Protein AF-0000000085039354 (afdb_homodimer)

pLDDT: mean 96.97, std 3.88, range [62.66, 98.94]

Secondary structure (DSSP, 8-state):
-EEEEEPHHHHHHHHTT-HHHHHHHHHHHHHHHTTSEEEEEEHHHHHHHHHHHHHHS-HHHHHHHHHHHHTT-EEEPB-HHHHHHHHTSS-SSHHHHHHHHHHHTTT--EEE-S-GGGGTT-SS-EE-HHHHHHHH-/-EEEEEPHHHHHHHHTT-HHHHHHHHHHHHHHHTTSEEEEEEHHHHHHHHHHHHHHS-HHHHHHHHHHHHTT-EEEPB-HHHHHHHHTSS-SSHHHHHHHHHHHTTT--EEE-S-GGGGTT-SS-EE-HHHHHHHH-

Radius of gyration: 19.02 Å; Cα contacts (8 Å, |Δi|>4): 454; chains: 2; bounding box: 38×60×45 Å

InterPro domains:
  IPR002716 PIN domain [PF13470] (3-117)
  IPR029060 PIN-like domain superfamily [SSF88723] (1-130)

Nearest PDB structures (foldseek):
  5ecw-assembly1_A  TM=7.649E-01  e=4.444E-07  Shigella flexneri
  3zvk-assembly1_B  TM=7.418E-01  e=5.025E-07  Rickettsia felis
  3zvk-assembly1_D  TM=7.252E-01  e=1.942E-06  Rickettsia felis
  9h6a-assembly1_A  TM=7.482E-01  e=7.060E-06  Escherichia coli KLY
  1w8i-assembly1_A-2  TM=7.534E-01  e=4.196E-05  Archaeoglobus fulgidus DSM 4304

Solvent-accessible surface area (backbone atoms only — not comparable to full-atom values): 14374 Å² total; per-residue (Å²): 122,58,45,33,29,48,31,55,68,40,51,43,18,46,78,66,57,34,77,95,45,23,64,45,32,46,51,53,53,47,38,23,69,70,64,64,30,46,41,29,30,44,38,64,39,56,57,53,48,41,56,57,38,31,76,76,36,54,55,72,56,28,44,54,52,48,57,58,50,50,76,56,39,44,57,35,48,36,30,54,67,33,52,51,52,27,65,70,46,86,50,80,50,58,68,60,24,38,54,52,38,29,27,55,77,65,75,27,60,32,38,32,30,83,61,50,78,72,48,73,85,55,91,50,57,63,34,35,54,59,57,51,55,57,66,75,98,121,56,45,32,27,49,32,54,68,40,52,43,18,44,78,65,57,33,75,94,45,22,64,45,33,46,53,54,53,47,37,23,67,71,65,63,31,48,40,29,31,45,38,62,38,56,58,55,48,40,58,57,38,31,76,77,35,55,56,73,56,28,43,52,52,49,57,59,51,49,75,55,40,43,57,35,49,36,30,53,68,32,52,51,52,29,65,70,44,87,50,80,49,59,67,59,26,37,54,51,38,30,26,55,77,65,74,28,59,31,36,33,30,85,60,50,79,71,49,74,84,55,91,49,58,64,34,36,52,60,57,51,56,59,63,76,97

Organism: Cyclobacterium marinum (strain ATCC 25205 / DSM 745 / LMG 13164 / NCIMB 1802) (NCBI:txid880070)

Structure (mmCIF, N/CA/C/O backbone):
data_AF-0000000085039354-model_v1
#
loop_
_entity.id
_entity.type
_entity.pdbx_description
1 polymer 'PilT protein domain protein'
#
loop_
_atom_site.group_PDB
_atom_site.id
_atom_site.type_symbol
_atom_site.label_atom_id
_atom_site.label_alt_id
_atom_site.label_comp_id
_atom_site.label_asym_id
_atom_site.label_entity_id
_atom_site.label_seq_id
_atom_site.pdbx_PDB_ins_code
_atom_site.Cartn_x
_atom_site.Cartn_y
_atom_site.Cartn_z
_atom_site.occupancy
_atom_site.B_iso_or_equiv
_atom_site.auth_seq_id
_atom_site.auth_comp_id
_atom_site.auth_asym_id
_atom_site.auth_atom_id
_atom_site.pdbx_PDB_model_num
ATOM 1 N N . MET A 1 1 ? -1.336 -27.875 1.078 1 90.19 1 MET A N 1
ATOM 2 C CA . MET A 1 1 ? -1.508 -26.984 -0.059 1 90.19 1 MET A CA 1
ATOM 3 C C . MET A 1 1 ? -0.525 -25.812 0.014 1 90.19 1 MET A C 1
ATOM 5 O O . MET A 1 1 ? -0.363 -25.203 1.068 1 90.19 1 MET A O 1
ATOM 9 N N . ASN A 1 2 ? 0.171 -25.484 -1.174 1 95.38 2 ASN A N 1
ATOM 10 C CA . ASN A 1 2 ? 1.173 -24.438 -1.157 1 95.38 2 ASN A CA 1
ATOM 11 C C . ASN A 1 2 ? 0.535 -23.062 -0.951 1 95.38 2 ASN A C 1
ATOM 13 O O . ASN A 1 2 ? -0.515 -22.766 -1.526 1 95.38 2 ASN A O 1
ATOM 17 N N . ARG A 1 3 ? 1.149 -22.266 -0.056 1 97.94 3 ARG A N 1
ATOM 18 C CA . ARG A 1 3 ? 0.826 -20.859 0.104 1 97.94 3 ARG A CA 1
ATOM 19 C C . ARG A 1 3 ? 1.817 -19.969 -0.652 1 97.94 3 ARG A C 1
ATOM 21 O O . ARG A 1 3 ? 3.014 -19.984 -0.359 1 97.94 3 ARG A O 1
ATOM 28 N N . ILE A 1 4 ? 1.295 -19.188 -1.632 1 98.69 4 ILE A N 1
ATOM 29 C CA . ILE A 1 4 ? 2.15 -18.5 -2.586 1 98.69 4 ILE A CA 1
ATOM 30 C C . ILE A 1 4 ? 1.787 -17.016 -2.621 1 98.69 4 ILE A C 1
ATOM 32 O O . ILE A 1 4 ? 0.622 -16.656 -2.814 1 98.69 4 ILE A O 1
ATOM 36 N N . LEU A 1 5 ? 2.768 -16.203 -2.375 1 98.94 5 LEU A N 1
ATOM 37 C CA . LEU A 1 5 ? 2.564 -14.789 -2.67 1 98.94 5 LEU A CA 1
ATOM 38 C C . LEU A 1 5 ? 2.93 -14.477 -4.117 1 98.94 5 LEU A C 1
ATOM 40 O O . LEU A 1 5 ? 4.051 -14.75 -4.551 1 98.94 5 LEU A O 1
ATOM 44 N N . VAL A 1 6 ? 1.976 -13.984 -4.863 1 98.94 6 VAL A N 1
ATOM 45 C CA . VAL A 1 6 ? 2.201 -13.609 -6.254 1 98.94 6 VAL A CA 1
ATOM 46 C C . VAL A 1 6 ? 2.578 -12.133 -6.344 1 98.94 6 VAL A C 1
ATOM 48 O O . VAL A 1 6 ? 1.792 -11.266 -5.965 1 98.94 6 VAL A O 1
ATOM 51 N N . ASP A 1 7 ? 3.74 -11.867 -6.832 1 98.75 7 ASP A N 1
ATOM 52 C CA . ASP A 1 7 ? 4.281 -10.516 -6.938 1 98.75 7 ASP A CA 1
ATOM 53 C C . ASP A 1 7 ? 3.486 -9.68 -7.941 1 98.75 7 ASP A C 1
ATOM 55 O O . ASP A 1 7 ? 2.74 -10.227 -8.758 1 98.75 7 ASP A O 1
ATOM 59 N N . THR A 1 8 ? 3.65 -8.359 -7.816 1 98.69 8 THR A N 1
ATOM 60 C CA . THR A 1 8 ? 2.854 -7.43 -8.602 1 98.69 8 THR A CA 1
ATOM 61 C C . THR A 1 8 ? 3.066 -7.668 -10.102 1 98.69 8 THR A C 1
ATOM 63 O O . THR A 1 8 ? 2.117 -7.602 -10.883 1 98.69 8 THR A O 1
ATOM 66 N N . ASN A 1 9 ? 4.309 -7.918 -10.508 1 98.25 9 ASN A N 1
ATOM 67 C CA . ASN A 1 9 ? 4.586 -8.07 -11.93 1 98.25 9 ASN A CA 1
ATOM 68 C C . ASN A 1 9 ? 3.836 -9.258 -12.523 1 98.25 9 ASN A C 1
ATOM 70 O O . ASN A 1 9 ? 3.365 -9.195 -13.664 1 98.25 9 ASN A O 1
ATOM 74 N N . VAL A 1 10 ? 3.68 -10.336 -11.797 1 98.88 10 VAL A N 1
ATOM 75 C CA . VAL A 1 10 ? 2.963 -11.508 -12.281 1 98.88 10 VAL A CA 1
ATOM 76 C C . VAL A 1 10 ? 1.463 -11.219 -12.312 1 98.88 10 VAL A C 1
ATOM 78 O O . VAL A 1 10 ? 0.758 -11.664 -13.227 1 98.88 10 VAL A O 1
ATOM 81 N N . VAL A 1 11 ? 0.96 -10.516 -11.328 1 98.88 11 VAL A N 1
ATOM 82 C CA . VAL A 1 11 ? -0.435 -10.086 -11.328 1 98.88 11 VAL A CA 1
ATOM 83 C C . VAL A 1 11 ? -0.716 -9.25 -12.578 1 98.88 11 VAL A C 1
ATOM 85 O O . VAL A 1 11 ? -1.733 -9.438 -13.242 1 98.88 11 VAL A O 1
ATOM 88 N N . LEU A 1 12 ? 0.202 -8.312 -12.883 1 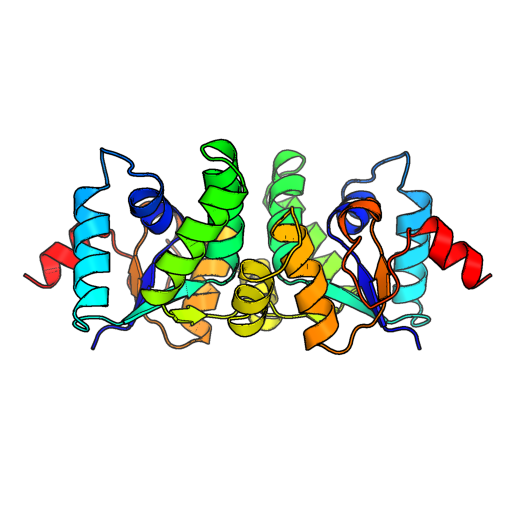98.5 12 LEU A N 1
ATOM 89 C CA . LEU A 1 12 ? 0.059 -7.457 -14.055 1 98.5 12 LEU A CA 1
ATOM 90 C C . LEU A 1 12 ? 0.141 -8.273 -15.336 1 98.5 12 LEU A C 1
ATOM 92 O O . LEU A 1 12 ? -0.488 -7.922 -16.344 1 98.5 12 LEU A O 1
ATOM 96 N N . ASP A 1 13 ? 0.917 -9.391 -15.352 1 98.44 13 ASP A N 1
ATOM 97 C CA . ASP A 1 13 ? 0.941 -10.273 -16.516 1 98.44 13 ASP A CA 1
ATOM 98 C C . ASP A 1 13 ? -0.456 -10.805 -16.828 1 98.44 13 ASP A C 1
ATOM 100 O O . ASP A 1 13 ? -0.857 -10.852 -18 1 98.44 13 ASP A O 1
ATOM 104 N N . LEU A 1 14 ? -1.153 -11.203 -15.766 1 98.44 14 LEU A N 1
ATOM 105 C CA . LEU A 1 14 ? -2.496 -11.75 -15.945 1 98.44 14 LEU A CA 1
ATOM 106 C C . LEU A 1 14 ? -3.48 -10.656 -16.344 1 98.44 14 LEU A C 1
ATOM 108 O O . LEU A 1 14 ? -4.125 -10.742 -17.391 1 98.44 14 LEU A O 1
ATOM 112 N N . LEU A 1 15 ? -3.543 -9.57 -15.555 1 98.25 15 LEU A N 1
ATOM 113 C CA . LEU A 1 15 ? -4.609 -8.586 -15.695 1 98.25 15 LEU A CA 1
ATOM 114 C C . LEU A 1 15 ? -4.34 -7.652 -16.875 1 98.25 15 LEU A C 1
ATOM 116 O O . LEU A 1 15 ? -5.277 -7.148 -17.5 1 98.25 15 LEU A O 1
ATOM 120 N N . GLY A 1 16 ? -3.084 -7.418 -17.125 1 96.62 16 GLY A N 1
ATOM 121 C CA . GLY A 1 16 ? -2.707 -6.578 -18.25 1 96.62 16 GLY A CA 1
ATOM 122 C C . GLY A 1 16 ? -2.561 -7.355 -19.547 1 96.62 16 GLY A C 1
ATOM 123 O O . GLY A 1 16 ? -2.277 -6.773 -20.594 1 96.62 16 GLY A O 1
ATOM 124 N N . LYS A 1 17 ? -2.734 -8.68 -19.469 1 96.25 17 LYS A N 1
ATOM 125 C CA . LYS A 1 17 ? -2.645 -9.578 -20.609 1 96.25 17 LYS A CA 1
ATOM 126 C C . LYS A 1 17 ? -1.316 -9.414 -21.344 1 96.25 17 LYS A C 1
ATOM 128 O O . LYS A 1 17 ? -1.291 -9.234 -22.562 1 96.25 17 LYS A O 1
ATOM 133 N N . ARG A 1 18 ? -0.28 -9.375 -20.578 1 95.69 18 ARG A N 1
ATOM 134 C CA . ARG A 1 18 ? 1.047 -9.242 -21.172 1 95.69 18 ARG A CA 1
ATOM 135 C C . ARG A 1 18 ? 1.453 -10.516 -21.891 1 95.69 18 ARG A C 1
ATOM 137 O O . ARG A 1 18 ? 1.725 -11.539 -21.266 1 95.69 18 ARG A O 1
ATOM 144 N N . LYS A 1 19 ? 1.653 -10.516 -23.188 1 95.44 19 LYS A N 1
ATOM 145 C CA . LYS A 1 19 ? 1.694 -11.656 -24.094 1 95.44 19 LYS A CA 1
ATOM 146 C C . LYS A 1 19 ? 2.826 -12.609 -23.734 1 95.44 19 LYS A C 1
ATOM 148 O O . LYS A 1 19 ? 2.619 -13.82 -23.656 1 95.44 19 LYS A O 1
ATOM 153 N N . SER A 1 20 ? 3.979 -12.102 -23.438 1 96.12 20 SER A N 1
ATOM 154 C CA . SER A 1 20 ? 5.156 -12.945 -23.234 1 96.12 20 SER A CA 1
ATOM 155 C C . SER A 1 20 ? 5.043 -13.742 -21.938 1 96.12 20 SER A C 1
ATOM 157 O O . SER A 1 20 ? 5.738 -14.742 -21.766 1 96.12 20 SER A O 1
ATOM 159 N N . PHE A 1 21 ? 4.027 -13.359 -21.016 1 96.44 21 PHE A N 1
ATOM 160 C CA . PHE A 1 21 ? 3.996 -13.969 -19.703 1 96.44 21 PHE A CA 1
ATOM 161 C C . PHE A 1 21 ? 2.58 -14.383 -19.328 1 96.44 21 PHE A C 1
ATOM 163 O O . PHE A 1 21 ? 2.354 -14.945 -18.25 1 96.44 21 PHE A O 1
ATOM 170 N N . LEU A 1 22 ? 1.681 -14.211 -20.25 1 98.19 22 LEU A N 1
ATOM 171 C CA . LEU A 1 22 ? 0.262 -14.383 -19.953 1 98.19 22 LEU A CA 1
ATOM 172 C C . LEU A 1 22 ? -0.069 -15.844 -19.688 1 98.19 22 LEU A C 1
ATOM 174 O O . LEU A 1 22 ? -0.796 -16.156 -18.75 1 98.19 22 LEU A O 1
ATOM 178 N N . LYS A 1 23 ? 0.479 -16.703 -20.438 1 98.12 23 LYS A N 1
ATOM 179 C CA . LYS A 1 23 ? 0.135 -18.125 -20.344 1 98.12 23 LYS A CA 1
ATOM 180 C C . LYS A 1 23 ? 0.447 -18.672 -18.953 1 98.12 23 LYS A C 1
ATOM 182 O O . LYS A 1 23 ? -0.412 -19.297 -18.328 1 98.12 23 LYS A O 1
ATOM 187 N N . GLU A 1 24 ? 1.649 -18.484 -18.5 1 98.25 24 GLU A N 1
ATOM 188 C CA . GLU A 1 24 ? 2.055 -19 -17.203 1 98.25 24 GLU A CA 1
ATOM 189 C C . GLU A 1 24 ? 1.266 -18.344 -16.078 1 98.25 24 GLU A C 1
ATOM 191 O O . GLU A 1 24 ? 0.925 -19 -15.086 1 98.25 24 GLU A O 1
ATOM 196 N N . ALA A 1 25 ? 1.016 -17.047 -16.188 1 98.62 25 ALA A N 1
ATOM 197 C CA . ALA A 1 25 ? 0.199 -16.375 -15.18 1 98.62 25 ALA A CA 1
ATOM 198 C C . ALA A 1 25 ? -1.204 -16.969 -15.117 1 98.62 25 ALA A C 1
ATOM 200 O O . ALA A 1 25 ? -1.714 -17.266 -14.039 1 98.62 25 ALA A O 1
ATOM 201 N N . GLN A 1 26 ? -1.79 -17.156 -16.312 1 98.56 26 GLN A N 1
ATOM 202 C CA . GLN A 1 26 ? -3.125 -17.75 -16.375 1 98.56 26 GLN A CA 1
ATOM 203 C C . GLN A 1 26 ? -3.152 -19.141 -15.734 1 98.56 26 GLN A C 1
ATOM 205 O O . GLN A 1 26 ? -4.078 -19.469 -14.984 1 98.56 26 GLN A O 1
ATOM 210 N N . GLU A 1 27 ? -2.203 -19.906 -16.047 1 98.38 27 GLU A N 1
ATOM 211 C CA . GLU A 1 27 ? -2.139 -21.266 -15.5 1 98.38 27 GLU A CA 1
ATOM 212 C C . GLU A 1 27 ? -2.004 -21.234 -13.977 1 98.38 27 GLU A C 1
ATOM 214 O O . GLU A 1 27 ? -2.666 -22 -13.273 1 98.38 27 GLU A O 1
ATOM 219 N N . LEU A 1 28 ? -1.148 -20.406 -13.453 1 98.5 28 LEU A N 1
ATOM 220 C CA . LEU A 1 28 ? -0.953 -20.266 -12.016 1 98.5 28 LEU A CA 1
ATOM 221 C C . LEU A 1 28 ? -2.26 -19.891 -11.32 1 98.5 28 LEU A C 1
ATOM 223 O O . LEU A 1 28 ? -2.645 -20.516 -10.336 1 98.5 28 LEU A O 1
ATOM 227 N N . PHE A 1 29 ? -2.947 -18.875 -11.797 1 98.5 29 PHE A N 1
ATOM 228 C CA . PHE A 1 29 ? -4.168 -18.406 -11.156 1 98.5 29 PHE A CA 1
ATOM 229 C C . PHE A 1 29 ? -5.301 -19.406 -11.336 1 98.5 29 PHE A C 1
ATOM 231 O O . PHE A 1 29 ? -6.211 -19.469 -10.5 1 98.5 29 PHE A O 1
ATOM 238 N N . THR A 1 30 ? -5.266 -20.188 -12.477 1 97.88 30 THR A N 1
ATOM 239 C CA . THR A 1 30 ? -6.215 -21.281 -12.641 1 97.88 30 THR A CA 1
ATOM 240 C C . THR A 1 30 ? -6.043 -22.312 -11.531 1 97.88 30 THR A C 1
ATOM 242 O O . THR A 1 30 ? -7.027 -22.828 -11 1 97.88 30 THR A O 1
ATOM 245 N N . LEU A 1 31 ? -4.773 -22.656 -11.188 1 97.25 31 LEU A N 1
ATOM 246 C CA . LEU A 1 31 ? -4.52 -23.562 -10.07 1 97.25 31 LEU A CA 1
ATOM 247 C C . LEU A 1 31 ? -5.141 -23.031 -8.789 1 97.25 31 LEU A C 1
ATOM 249 O O . LEU A 1 31 ? -5.691 -23.797 -7.992 1 97.25 31 LEU A O 1
ATOM 253 N N . GLY A 1 32 ? -4.988 -21.734 -8.578 1 96.94 32 GLY A N 1
ATOM 254 C CA . GLY A 1 32 ? -5.629 -21.109 -7.434 1 96.94 32 GLY A CA 1
ATOM 255 C C . GLY A 1 32 ? -7.141 -21.234 -7.449 1 96.94 32 GLY A C 1
ATOM 256 O O . GLY A 1 32 ? -7.746 -21.594 -6.434 1 96.94 32 GLY A O 1
ATOM 257 N N . ASP A 1 33 ? -7.707 -20.953 -8.586 1 96.62 33 ASP A N 1
ATOM 258 C CA . ASP A 1 33 ? -9.156 -21.016 -8.758 1 96.62 33 ASP A CA 1
ATOM 259 C C . ASP A 1 33 ? -9.688 -22.422 -8.5 1 96.62 33 ASP A C 1
ATOM 261 O O . ASP A 1 33 ? -10.797 -22.594 -7.988 1 96.62 33 ASP A O 1
ATOM 265 N N . LYS A 1 34 ? -8.922 -23.406 -8.797 1 96.5 34 LYS A N 1
ATOM 266 C CA . LYS A 1 34 ? -9.312 -24.797 -8.625 1 96.5 34 LYS A CA 1
ATOM 267 C C . LYS A 1 34 ? -9 -25.297 -7.219 1 96.5 34 LYS A C 1
ATOM 269 O O . LYS A 1 34 ? -9.242 -26.453 -6.895 1 96.5 34 LYS A O 1
ATOM 274 N N . GLY A 1 35 ? -8.422 -24.469 -6.422 1 96 35 GLY A N 1
ATOM 275 C CA . GLY A 1 35 ? -8.141 -24.828 -5.039 1 96 35 GLY A CA 1
ATOM 276 C C . GLY A 1 35 ? -6.922 -25.719 -4.887 1 96 35 GLY A C 1
ATOM 277 O O . GLY A 1 35 ? -6.746 -26.375 -3.854 1 96 35 GLY A O 1
ATOM 278 N N . LYS A 1 36 ? -6.051 -25.75 -5.871 1 96.75 36 LYS A N 1
ATOM 279 C CA . LYS A 1 36 ? -4.855 -26.578 -5.828 1 96.75 36 LYS A CA 1
ATOM 280 C C . LYS A 1 36 ? -3.713 -25.875 -5.109 1 96.75 36 LYS A C 1
ATOM 282 O O . LYS A 1 36 ? -2.781 -26.516 -4.621 1 96.75 36 LYS A O 1
ATOM 287 N N . VAL A 1 37 ? -3.729 -24.594 -5.078 1 97.44 37 VAL A N 1
ATOM 288 C CA . VAL A 1 37 ? -2.814 -23.766 -4.312 1 97.44 37 VAL A CA 1
ATOM 289 C C . VAL A 1 37 ? -3.578 -22.578 -3.703 1 97.44 37 VAL A C 1
ATOM 291 O O . VAL A 1 37 ? -4.688 -22.266 -4.137 1 97.44 37 VAL A O 1
ATOM 294 N N . LYS A 1 38 ? -3.066 -22.031 -2.672 1 98.25 38 LYS A N 1
ATOM 295 C CA . LYS A 1 38 ? -3.615 -20.797 -2.115 1 98.25 38 LYS A CA 1
ATOM 296 C C . LYS A 1 38 ? -2.779 -19.594 -2.523 1 98.25 38 LYS A C 1
ATOM 298 O O . LYS A 1 38 ? -1.601 -19.5 -2.174 1 98.25 38 LYS A O 1
ATOM 303 N N . LEU A 1 39 ? -3.373 -18.703 -3.266 1 98.81 39 LEU A N 1
ATOM 304 C CA . LEU A 1 39 ? -2.654 -17.547 -3.791 1 98.81 39 LEU A CA 1
ATOM 305 C C . LEU A 1 39 ? -2.908 -16.312 -2.93 1 98.81 39 LEU A C 1
ATOM 307 O O . LEU A 1 39 ? -4.059 -15.992 -2.619 1 98.81 39 LEU A O 1
ATOM 311 N N . PHE A 1 40 ? -1.836 -15.695 -2.529 1 98.88 40 PHE A N 1
ATOM 312 C CA . PHE A 1 40 ? -1.864 -14.461 -1.752 1 98.88 40 PHE A CA 1
ATOM 313 C C . PHE A 1 40 ? -1.289 -13.305 -2.557 1 98.88 40 PHE A C 1
ATOM 315 O O . PHE A 1 40 ? -0.399 -13.5 -3.387 1 98.88 40 PHE A O 1
ATOM 322 N N . VAL A 1 41 ? -1.781 -12.156 -2.338 1 98.88 41 VAL A N 1
ATOM 323 C CA . VAL A 1 41 ? -1.209 -10.914 -2.85 1 98.88 41 VAL A CA 1
ATOM 324 C C . VAL A 1 41 ? -1.151 -9.875 -1.733 1 98.88 41 VAL A C 1
ATOM 326 O O . VAL A 1 41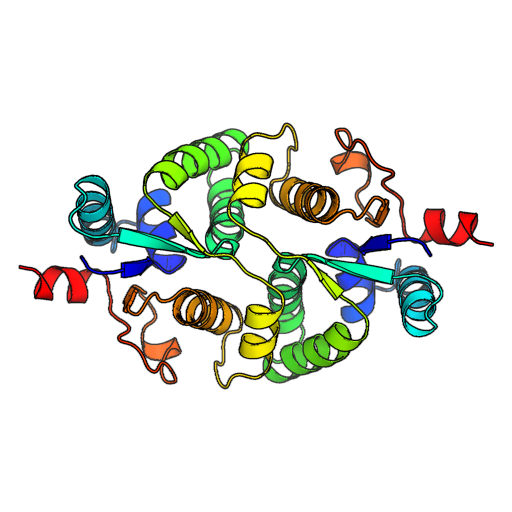 ? -2.027 -9.836 -0.867 1 98.88 41 VAL A O 1
ATOM 329 N N . SER A 1 42 ? -0.077 -9.086 -1.737 1 98.81 42 SER A N 1
ATOM 330 C CA . SER A 1 42 ? -0.003 -7.98 -0.784 1 98.81 42 SER A CA 1
ATOM 331 C C . SER A 1 42 ? -1.068 -6.93 -1.072 1 98.81 42 SER A C 1
ATOM 333 O O . SER A 1 42 ? -1.43 -6.707 -2.229 1 98.81 42 SER A O 1
ATOM 335 N N . ALA A 1 43 ? -1.532 -6.277 -0 1 98.81 43 ALA A N 1
ATOM 336 C CA . ALA A 1 43 ? -2.432 -5.141 -0.194 1 98.81 43 ALA A CA 1
ATOM 337 C C . ALA A 1 43 ? -1.817 -4.109 -1.135 1 98.81 43 ALA A C 1
ATOM 339 O O . ALA A 1 43 ? -2.523 -3.49 -1.934 1 98.81 43 ALA A O 1
ATOM 340 N N . LEU A 1 44 ? -0.513 -3.939 -1.096 1 98.81 44 LEU A N 1
ATOM 341 C CA . LEU A 1 44 ? 0.201 -3.006 -1.961 1 98.81 44 LEU A CA 1
ATOM 342 C C . LEU A 1 44 ? -0.024 -3.348 -3.43 1 98.81 44 LEU A C 1
ATOM 344 O O . LEU A 1 44 ? -0.097 -2.453 -4.277 1 98.81 44 LEU A O 1
ATOM 348 N N . THR A 1 45 ? -0.13 -4.609 -3.736 1 98.88 45 THR A N 1
ATOM 349 C CA . THR A 1 45 ? -0.303 -5.074 -5.109 1 98.88 45 THR A CA 1
ATOM 350 C C . THR A 1 45 ? -1.6 -4.535 -5.703 1 98.88 45 THR A C 1
ATOM 352 O O . THR A 1 45 ? -1.646 -4.176 -6.883 1 98.88 45 THR A O 1
ATOM 355 N N . PHE A 1 46 ? -2.652 -4.422 -4.895 1 98.81 46 PHE A N 1
ATOM 356 C CA . PHE A 1 46 ? -3.916 -3.891 -5.395 1 98.81 46 PHE A CA 1
ATOM 357 C C . PHE A 1 46 ? -3.773 -2.418 -5.77 1 98.81 46 PHE A C 1
ATOM 359 O O . PHE A 1 46 ? -4.266 -1.988 -6.812 1 98.81 46 PHE A O 1
ATOM 366 N N . ALA A 1 47 ? -3.092 -1.663 -4.918 1 98.44 47 ALA A N 1
ATOM 367 C CA . ALA A 1 47 ? -2.895 -0.245 -5.211 1 98.44 47 ALA A CA 1
ATOM 368 C C . ALA A 1 47 ? -2.053 -0.057 -6.469 1 98.44 47 ALA A C 1
ATOM 370 O O . ALA A 1 47 ? -2.416 0.72 -7.355 1 98.44 47 ALA A O 1
ATOM 371 N N . ASN A 1 48 ? -0.974 -0.784 -6.574 1 98.19 48 ASN A N 1
ATOM 372 C CA . ASN A 1 48 ? -0.078 -0.672 -7.719 1 98.19 48 ASN A CA 1
ATOM 373 C C . ASN A 1 48 ? -0.756 -1.128 -9.008 1 98.19 48 ASN A C 1
ATOM 375 O O . ASN A 1 48 ? -0.617 -0.484 -10.047 1 98.19 48 ASN A O 1
ATOM 379 N N . THR A 1 49 ? -1.468 -2.205 -8.93 1 98.44 49 THR A N 1
ATOM 380 C CA . THR A 1 49 ? -2.139 -2.742 -10.109 1 98.44 49 THR A CA 1
ATOM 381 C C . THR A 1 49 ? -3.248 -1.803 -10.578 1 98.44 49 THR A C 1
ATOM 383 O O . THR A 1 49 ? -3.42 -1.585 -11.773 1 98.44 49 THR A O 1
ATOM 386 N N . TYR A 1 50 ? -3.971 -1.234 -9.641 1 98.38 50 TYR A N 1
ATOM 387 C CA . TYR A 1 50 ? -4.977 -0.247 -10.016 1 98.38 50 TYR A CA 1
ATOM 388 C C . TYR A 1 50 ? -4.352 0.901 -10.797 1 98.38 50 TYR A C 1
ATOM 390 O O . TYR A 1 50 ? -4.859 1.293 -11.852 1 98.38 50 TYR A O 1
ATOM 398 N N . TYR A 1 51 ? -3.277 1.359 -10.25 1 96.44 51 TYR A N 1
ATOM 399 C CA . TYR A 1 51 ? -2.611 2.498 -10.867 1 96.44 51 TYR A CA 1
ATOM 400 C C . TYR A 1 51 ? -2.217 2.182 -12.305 1 96.44 51 TYR A C 1
ATOM 402 O O . TYR A 1 51 ? -2.506 2.957 -13.227 1 96.44 51 TYR A O 1
ATOM 410 N N . ILE A 1 52 ? -1.676 1.113 -12.547 1 97.19 52 ILE A N 1
ATOM 411 C CA . ILE A 1 52 ? -1.184 0.732 -13.867 1 97.19 52 ILE A CA 1
ATOM 412 C C . ILE A 1 52 ? -2.363 0.467 -14.797 1 97.19 52 ILE A C 1
ATOM 414 O O . ILE A 1 52 ? -2.4 0.973 -15.922 1 97.19 52 ILE A O 1
ATOM 418 N N . LEU A 1 53 ? -3.342 -0.261 -14.336 1 97.44 53 LEU A N 1
ATOM 419 C CA . LEU A 1 53 ? -4.48 -0.629 -15.172 1 97.44 53 LEU A CA 1
ATOM 420 C C . LEU A 1 53 ? -5.316 0.598 -15.516 1 97.44 53 LEU A C 1
ATOM 422 O O . LEU A 1 53 ? -5.891 0.672 -16.609 1 97.44 53 LEU A O 1
ATOM 426 N N . SER A 1 54 ? -5.387 1.538 -14.578 1 96.31 54 SER A N 1
ATOM 427 C CA . SER A 1 54 ? -6.215 2.715 -14.82 1 96.31 54 SER A CA 1
ATOM 428 C C . SER A 1 54 ? -5.66 3.559 -15.961 1 96.31 54 SER A C 1
ATOM 430 O O . SER A 1 54 ? -6.41 4.277 -16.625 1 96.31 54 SER A O 1
ATOM 432 N N . GLN A 1 55 ? -4.34 3.453 -16.172 1 95.06 55 GLN A N 1
ATOM 433 C CA . GLN A 1 55 ? -3.721 4.16 -17.297 1 95.06 55 GLN A CA 1
ATOM 434 C C . GLN A 1 55 ? -4.062 3.496 -18.625 1 95.06 55 GLN A C 1
ATOM 436 O O . GLN A 1 55 ? -3.998 4.133 -19.672 1 95.06 55 GLN A O 1
ATOM 441 N N . GLN A 1 56 ? -4.422 2.273 -18.578 1 92.5 56 GLN A N 1
ATOM 442 C CA . GLN A 1 56 ? -4.699 1.498 -19.781 1 92.5 56 GLN A CA 1
ATOM 443 C C . GLN A 1 56 ? -6.199 1.369 -20.016 1 92.5 56 GLN A C 1
ATOM 445 O O . GLN A 1 56 ? -6.641 1.171 -21.141 1 92.5 56 GLN A O 1
ATOM 450 N N . LEU A 1 57 ? -6.895 1.51 -18.891 1 90.81 57 LEU A N 1
ATOM 451 C CA . LEU A 1 57 ? -8.344 1.341 -18.891 1 90.81 57 LEU A CA 1
ATOM 452 C C . LEU A 1 57 ? -9.031 2.561 -18.281 1 90.81 57 LEU A C 1
ATOM 454 O O . LEU A 1 57 ? -8.367 3.438 -17.719 1 90.81 57 LEU A O 1
ATOM 458 N N . LYS A 1 58 ? -10.25 2.621 -18.453 1 89.75 58 LYS A N 1
ATOM 459 C CA . LYS A 1 58 ? -10.977 3.619 -17.672 1 89.75 58 LYS A CA 1
ATOM 460 C C . LYS A 1 58 ? -10.977 3.264 -16.188 1 89.75 58 LYS A C 1
ATOM 462 O O . LYS A 1 58 ? -10.93 2.086 -15.828 1 89.75 58 LYS A O 1
ATOM 467 N N . VAL A 1 59 ? -11.031 4.145 -15.367 1 89.06 59 VAL A N 1
ATOM 468 C CA . VAL A 1 59 ? -10.953 3.965 -13.922 1 89.06 59 VAL A CA 1
ATOM 469 C C . VAL A 1 59 ? -12.008 2.959 -13.469 1 89.06 59 VAL A C 1
ATOM 471 O O . VAL A 1 59 ? -11.711 2.047 -12.688 1 89.06 59 VAL A O 1
ATOM 474 N N . SER A 1 60 ? -13.25 3.098 -13.914 1 91.56 60 SER A N 1
ATOM 475 C CA . SER A 1 60 ? -14.32 2.191 -13.523 1 91.56 60 SER A CA 1
ATOM 476 C C . SER A 1 60 ? -14.039 0.766 -13.984 1 91.56 60 SER A C 1
ATOM 478 O O . SER A 1 60 ? -14.352 -0.194 -13.273 1 91.56 60 SER A O 1
ATOM 480 N N . SER A 1 61 ? -13.422 0.62 -15.078 1 96.19 61 SER A N 1
ATOM 481 C CA . SER A 1 61 ? -13.078 -0.702 -15.594 1 96.19 61 SER A CA 1
ATOM 482 C C . SER A 1 61 ? -11.961 -1.343 -14.773 1 96.19 61 SER A C 1
ATOM 484 O O . SER A 1 61 ? -12.016 -2.539 -14.477 1 96.19 61 SER A O 1
ATOM 486 N N . ALA A 1 62 ? -10.938 -0.47 -14.383 1 97.62 62 ALA A N 1
ATOM 487 C CA . ALA A 1 62 ? -9.852 -0.99 -13.562 1 97.62 62 ALA A CA 1
ATOM 488 C C . ALA A 1 62 ? -10.383 -1.523 -12.234 1 97.62 62 ALA A C 1
ATOM 490 O O . ALA A 1 62 ? -9.961 -2.586 -11.766 1 97.62 62 ALA A O 1
ATOM 491 N N . ARG A 1 63 ? -11.312 -0.845 -11.648 1 97.31 63 ARG A N 1
ATOM 492 C CA . ARG A 1 63 ? -11.898 -1.249 -10.375 1 97.31 63 ARG A CA 1
ATOM 493 C C . ARG A 1 63 ? -12.641 -2.576 -10.516 1 97.31 63 ARG A C 1
ATOM 495 O O . ARG A 1 63 ? -12.547 -3.436 -9.633 1 97.31 63 ARG A O 1
ATOM 502 N N . LYS A 1 64 ? -13.406 -2.66 -11.547 1 97.31 64 LYS A N 1
ATOM 503 C CA . LYS A 1 64 ? -14.148 -3.891 -11.797 1 97.31 64 LYS A CA 1
ATOM 504 C C . LYS A 1 64 ? -13.211 -5.082 -11.938 1 97.31 64 LYS A C 1
ATOM 506 O O . LYS A 1 64 ? -13.461 -6.152 -11.383 1 97.31 64 LYS A O 1
ATOM 511 N N . VAL A 1 65 ? -12.18 -4.867 -12.68 1 98.06 65 VAL A N 1
ATOM 512 C CA . VAL A 1 65 ? -11.18 -5.91 -12.891 1 98.06 65 VAL A CA 1
ATOM 513 C C . VAL A 1 65 ? -10.594 -6.344 -11.547 1 98.06 65 VAL A C 1
ATOM 515 O O . VAL A 1 65 ? -10.453 -7.539 -11.281 1 98.06 65 VAL A O 1
ATOM 518 N N . LEU A 1 66 ? -10.305 -5.418 -10.719 1 98.69 66 LEU A N 1
ATOM 519 C CA . LEU A 1 66 ? -9.664 -5.727 -9.445 1 98.69 66 LEU A CA 1
ATOM 520 C C . LEU A 1 66 ? -10.656 -6.383 -8.484 1 98.69 66 LEU A C 1
ATOM 522 O O . LEU A 1 66 ? -10.273 -7.227 -7.672 1 98.69 66 LEU A O 1
ATOM 526 N N . ARG A 1 67 ? -11.93 -6.023 -8.539 1 98.12 67 ARG A N 1
ATOM 527 C CA . ARG A 1 67 ? -12.945 -6.699 -7.734 1 98.12 67 ARG A CA 1
ATOM 528 C C . ARG A 1 67 ? -13.023 -8.18 -8.078 1 98.12 67 ARG A C 1
ATOM 530 O O . ARG A 1 67 ? -13.109 -9.031 -7.191 1 98.12 67 ARG A O 1
ATOM 537 N N . GLN A 1 68 ? -13.016 -8.453 -9.352 1 97.5 68 GLN A N 1
ATOM 538 C CA . GLN A 1 68 ? -13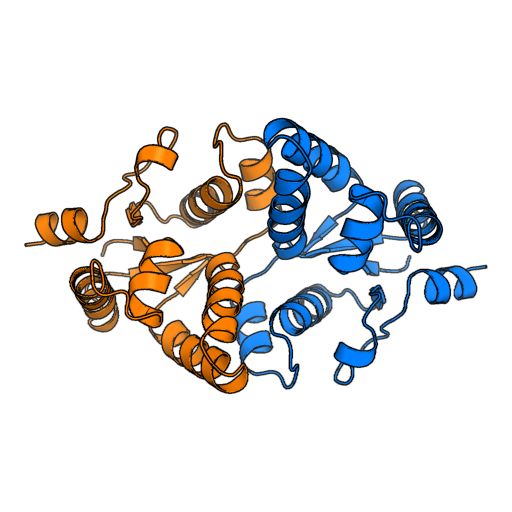.039 -9.844 -9.797 1 97.5 68 GLN A CA 1
ATOM 539 C C . GLN A 1 68 ? -11.758 -10.578 -9.391 1 97.5 68 GLN A C 1
ATOM 541 O O . GLN A 1 68 ? -11.805 -11.734 -8.969 1 97.5 68 GLN A O 1
ATOM 546 N N . PHE A 1 69 ? -10.695 -9.875 -9.539 1 98.62 69 PHE A N 1
ATOM 547 C CA . PHE A 1 69 ? -9.398 -10.445 -9.18 1 98.62 69 PHE A CA 1
ATOM 548 C C . PHE A 1 69 ? -9.359 -10.797 -7.699 1 98.62 69 PHE A C 1
ATOM 550 O O . PHE A 1 69 ? -8.758 -11.805 -7.316 1 98.62 69 PHE A O 1
ATOM 557 N N . LYS A 1 70 ? -9.953 -10.008 -6.895 1 98 70 LYS A N 1
ATOM 558 C CA . LYS A 1 70 ? -9.945 -10.195 -5.449 1 98 70 LYS A CA 1
ATOM 559 C C . LYS A 1 70 ? -10.547 -11.547 -5.062 1 98 70 LYS A C 1
ATOM 561 O O . LYS A 1 70 ? -10.156 -12.133 -4.051 1 98 70 LYS A O 1
ATOM 566 N N . VAL A 1 71 ? -11.438 -12.055 -5.879 1 95.94 71 VAL A N 1
ATOM 567 C CA . VAL A 1 71 ? -12.102 -13.32 -5.617 1 95.94 71 VAL A CA 1
ATOM 568 C C . VAL A 1 71 ? -11.109 -14.469 -5.75 1 95.94 71 VAL A C 1
ATOM 570 O O . VAL A 1 71 ? -11.273 -15.523 -5.121 1 95.94 71 VAL A O 1
ATOM 573 N N . LEU A 1 72 ? -10.047 -14.289 -6.434 1 96.44 72 LEU A N 1
ATOM 574 C CA . LEU A 1 72 ? -9.102 -15.336 -6.793 1 96.44 72 LEU A CA 1
ATOM 575 C C . LEU A 1 72 ? -7.98 -15.438 -5.766 1 96.44 72 LEU A C 1
ATOM 577 O O . LEU A 1 72 ? -7.246 -16.422 -5.738 1 96.44 72 LEU A O 1
ATOM 581 N N . VAL A 1 73 ? -7.918 -14.391 -4.918 1 98.75 73 VAL A N 1
ATOM 582 C CA . VAL A 1 73 ? -6.715 -14.328 -4.094 1 98.75 73 VAL A CA 1
ATOM 583 C C . VAL A 1 73 ? -7.086 -13.93 -2.666 1 98.75 73 VAL A C 1
ATOM 585 O O . VAL A 1 73 ? -8.172 -13.391 -2.426 1 98.75 73 VAL A O 1
ATOM 588 N N . GLU A 1 74 ? -6.234 -14.25 -1.807 1 98.5 74 GLU A N 1
ATOM 589 C CA . GLU A 1 74 ? -6.273 -13.711 -0.451 1 98.5 74 GLU A CA 1
ATOM 590 C C . GLU A 1 74 ? -5.289 -12.555 -0.29 1 98.5 74 GLU A C 1
ATOM 592 O O . GLU A 1 74 ? -4.168 -12.609 -0.795 1 98.5 74 GLU A O 1
ATOM 597 N N . VAL A 1 75 ? -5.707 -11.523 0.387 1 98.81 75 VAL A N 1
ATOM 598 C CA . VAL A 1 75 ? -4.875 -10.336 0.543 1 98.81 75 VAL A CA 1
ATOM 599 C C . VAL A 1 75 ? -4.129 -10.398 1.874 1 98.81 75 VAL A C 1
ATOM 601 O O . VAL A 1 75 ? -4.738 -10.602 2.926 1 98.81 75 VAL A O 1
ATOM 604 N N . VAL A 1 76 ? -2.814 -10.242 1.851 1 98.75 76 VAL A N 1
ATOM 605 C CA . VAL A 1 76 ? -2.055 -10.094 3.09 1 98.75 76 VAL A CA 1
ATOM 606 C C . VAL A 1 76 ? -1.814 -8.617 3.377 1 98.75 76 VAL A C 1
ATOM 608 O O . VAL A 1 76 ? -1.595 -7.824 2.457 1 98.75 76 VAL A O 1
ATOM 611 N N . PRO A 1 77 ? -1.864 -8.242 4.664 1 98.81 77 PRO A N 1
ATOM 612 C CA . PRO A 1 77 ? -1.796 -6.828 5.023 1 98.81 77 PRO A CA 1
ATOM 613 C C . PRO A 1 77 ? -0.391 -6.246 4.871 1 98.81 77 PRO A C 1
ATOM 615 O O . PRO A 1 77 ? 0.597 -6.98 4.953 1 98.81 77 PRO A O 1
ATOM 618 N N . MET A 1 78 ? -0.315 -5.008 4.539 1 98.75 78 MET A N 1
ATOM 619 C CA . MET A 1 78 ? 0.851 -4.148 4.73 1 98.75 78 MET A CA 1
ATOM 620 C C . MET A 1 78 ? 0.683 -3.266 5.961 1 98.75 78 MET A C 1
ATOM 622 O O . MET A 1 78 ? -0.154 -2.361 5.973 1 98.75 78 MET A O 1
ATOM 626 N N . ASP A 1 79 ? 1.475 -3.58 6.957 1 98.62 79 ASP A N 1
ATOM 627 C CA . ASP A 1 79 ? 1.294 -2.869 8.219 1 98.62 79 ASP A CA 1
ATOM 628 C C . ASP A 1 79 ? 2.617 -2.299 8.727 1 98.62 79 ASP A C 1
ATOM 630 O O . ASP A 1 79 ? 3.617 -2.309 8 1 98.62 79 ASP A O 1
ATOM 634 N N . ASP A 1 80 ? 2.535 -1.739 9.938 1 98.56 80 ASP A N 1
ATOM 635 C CA . ASP A 1 80 ? 3.68 -1.056 10.539 1 98.56 80 ASP A CA 1
ATOM 636 C C . ASP A 1 80 ? 4.895 -1.978 10.602 1 98.56 80 ASP A C 1
ATOM 638 O O . ASP A 1 80 ? 6.016 -1.559 10.297 1 98.56 80 ASP A O 1
ATOM 642 N N . LYS A 1 81 ? 4.691 -3.164 11 1 98.56 81 LYS A N 1
ATOM 643 C CA . LYS A 1 81 ? 5.793 -4.117 11.125 1 98.56 81 LYS A CA 1
ATOM 644 C C . LYS A 1 81 ? 6.438 -4.391 9.766 1 98.56 81 LYS A C 1
ATOM 646 O O . LYS A 1 81 ? 7.664 -4.402 9.648 1 98.56 81 LYS A O 1
ATOM 651 N N . VAL A 1 82 ? 5.664 -4.594 8.75 1 98.81 82 VAL A N 1
ATOM 652 C CA . VAL A 1 82 ? 6.164 -4.844 7.406 1 98.81 82 VAL A CA 1
ATOM 653 C C . VAL A 1 82 ? 6.953 -3.637 6.914 1 98.81 82 VAL A C 1
ATOM 655 O O . VAL A 1 82 ? 8.031 -3.787 6.332 1 98.81 82 VAL A O 1
ATOM 658 N N . ILE A 1 83 ? 6.434 -2.445 7.121 1 98.81 83 ILE A N 1
ATOM 659 C CA . ILE A 1 83 ? 7.109 -1.221 6.707 1 98.81 83 ILE A CA 1
ATOM 660 C C . ILE A 1 83 ? 8.461 -1.111 7.41 1 98.81 83 ILE A C 1
ATOM 662 O O . ILE A 1 83 ? 9.477 -0.814 6.777 1 98.81 83 ILE A O 1
ATOM 666 N N . GLU A 1 84 ? 8.477 -1.4 8.656 1 98.56 84 GLU A N 1
ATOM 667 C CA . GLU A 1 84 ? 9.703 -1.312 9.438 1 98.56 84 GLU A CA 1
ATOM 668 C C . GLU A 1 84 ? 10.75 -2.301 8.938 1 98.56 84 GLU A C 1
ATOM 670 O O . GLU A 1 84 ? 11.906 -1.928 8.711 1 98.56 84 GLU A O 1
ATOM 675 N N . LEU A 1 85 ? 10.375 -3.488 8.805 1 98.44 85 LEU A N 1
ATOM 676 C CA . LEU A 1 85 ? 11.289 -4.52 8.328 1 98.44 85 LEU A CA 1
ATOM 677 C C . LEU A 1 85 ? 11.812 -4.188 6.934 1 98.44 85 LEU A C 1
ATOM 679 O O . LEU A 1 85 ? 13 -4.359 6.648 1 98.44 85 LEU A O 1
ATOM 683 N N . ALA A 1 86 ? 10.898 -3.707 6.062 1 98.5 86 ALA A N 1
ATOM 684 C CA . ALA A 1 86 ? 11.281 -3.371 4.695 1 98.5 86 ALA A CA 1
ATOM 685 C C . ALA A 1 86 ? 12.281 -2.219 4.676 1 98.5 86 ALA A C 1
ATOM 687 O O . ALA A 1 86 ? 13.273 -2.258 3.936 1 98.5 86 ALA A O 1
ATOM 688 N N . LEU A 1 87 ? 12.07 -1.207 5.465 1 98.19 87 LEU A N 1
ATOM 689 C CA . LEU A 1 87 ? 12.953 -0.051 5.531 1 98.19 87 LEU A CA 1
ATOM 690 C C . LEU A 1 87 ? 14.336 -0.452 6.043 1 98.19 87 LEU A C 1
ATOM 692 O O . LEU A 1 87 ? 15.344 0.124 5.633 1 98.19 87 LEU A O 1
ATOM 696 N N . ASP A 1 88 ? 14.383 -1.42 6.863 1 96.94 88 ASP A N 1
ATOM 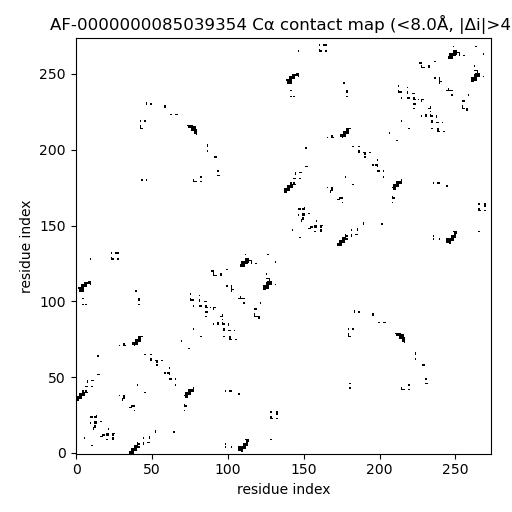697 C CA . ASP A 1 88 ? 15.641 -1.807 7.5 1 96.94 88 ASP A CA 1
ATOM 698 C C . ASP A 1 88 ? 16.297 -2.965 6.754 1 96.94 88 ASP A C 1
ATOM 700 O O . ASP A 1 88 ? 17.375 -3.432 7.145 1 96.94 88 ASP A O 1
ATOM 704 N N . SER A 1 89 ? 15.797 -3.387 5.715 1 97 89 SER A N 1
ATOM 705 C CA . SER A 1 89 ? 16.266 -4.582 5.02 1 97 89 SER A CA 1
ATOM 706 C C . SER A 1 89 ? 17.391 -4.246 4.047 1 97 89 SER A C 1
ATOM 708 O O . SER A 1 89 ? 17.688 -3.07 3.812 1 97 89 SER A O 1
ATOM 710 N N . GLU A 1 90 ? 17.984 -5.258 3.418 1 94.94 90 GLU A N 1
ATOM 711 C CA . GLU A 1 90 ? 19.062 -5.109 2.455 1 94.94 90 GLU A CA 1
ATOM 712 C C . GLU A 1 90 ? 18.547 -5.152 1.021 1 94.94 90 GLU A C 1
ATOM 714 O O . GLU A 1 90 ? 19.328 -5.121 0.07 1 94.94 90 GLU A O 1
ATOM 719 N N . PHE A 1 91 ? 17.25 -5.234 0.876 1 96.94 91 PHE A N 1
ATOM 720 C CA . PHE A 1 91 ? 16.688 -5.176 -0.467 1 96.94 91 PHE A CA 1
ATOM 721 C C . PHE A 1 91 ? 16.969 -3.83 -1.119 1 96.94 91 PHE A C 1
ATOM 723 O O . PHE A 1 91 ? 16.812 -2.783 -0.488 1 96.94 91 PHE A O 1
ATOM 730 N N . LYS A 1 92 ? 17.359 -3.873 -2.328 1 94 92 LYS A N 1
ATOM 731 C CA . LYS A 1 92 ? 17.594 -2.627 -3.051 1 94 92 LYS A CA 1
ATOM 732 C C . LYS A 1 92 ? 16.281 -1.894 -3.318 1 94 92 LYS A C 1
ATOM 734 O O . LYS A 1 92 ? 16.172 -0.684 -3.104 1 94 92 LYS A O 1
ATOM 739 N N . ASP A 1 93 ? 15.344 -2.615 -3.828 1 95.62 93 ASP A N 1
ATOM 740 C CA . ASP A 1 93 ? 14.047 -2.035 -4.141 1 95.62 93 ASP A CA 1
ATOM 741 C C . ASP A 1 93 ? 13.094 -2.15 -2.953 1 95.62 93 ASP A C 1
ATOM 743 O O . ASP A 1 93 ? 12.914 -3.234 -2.395 1 95.62 93 ASP A O 1
ATOM 747 N N . PHE A 1 94 ? 12.492 -1.068 -2.559 1 97.62 94 PHE A N 1
ATOM 748 C CA . PHE A 1 94 ? 11.617 -1.022 -1.392 1 97.62 94 PHE A CA 1
ATOM 749 C C . PHE A 1 94 ? 10.367 -1.855 -1.621 1 97.62 94 PHE A C 1
ATOM 751 O O . PHE A 1 94 ? 9.891 -2.543 -0.712 1 97.62 94 PHE A O 1
ATOM 758 N N . GLU A 1 95 ? 9.766 -1.77 -2.777 1 97.5 95 GLU A N 1
ATOM 759 C CA . GLU A 1 95 ? 8.57 -2.553 -3.076 1 97.5 95 GLU A CA 1
ATOM 760 C C . GLU A 1 95 ? 8.852 -4.051 -2.975 1 97.5 95 GLU A C 1
ATOM 762 O O . GLU A 1 95 ? 8.031 -4.805 -2.445 1 97.5 95 GLU A O 1
ATOM 767 N N . ASP A 1 96 ? 10.008 -4.496 -3.469 1 98.12 96 ASP A N 1
ATOM 768 C CA . ASP A 1 96 ? 10.391 -5.902 -3.342 1 98.12 96 ASP A CA 1
ATOM 769 C C . ASP A 1 96 ? 10.477 -6.312 -1.874 1 98.12 96 ASP A C 1
ATOM 771 O O . ASP A 1 96 ? 10.039 -7.402 -1.5 1 98.12 96 ASP A O 1
ATOM 775 N N . ALA A 1 97 ? 11.094 -5.414 -1.083 1 98.5 97 ALA A N 1
ATOM 776 C CA . ALA A 1 97 ? 11.188 -5.676 0.351 1 98.5 97 ALA A CA 1
ATOM 777 C C . ALA A 1 97 ? 9.805 -5.816 0.975 1 98.5 97 ALA A C 1
ATOM 779 O O . ALA A 1 97 ? 9.57 -6.723 1.781 1 98.5 97 ALA A O 1
ATOM 780 N N . ILE A 1 98 ? 8.852 -4.973 0.614 1 98.75 98 ILE A N 1
ATOM 781 C CA . ILE A 1 98 ? 7.496 -5.016 1.145 1 98.75 98 ILE A CA 1
ATOM 782 C C . ILE A 1 98 ? 6.828 -6.328 0.748 1 98.75 98 ILE A C 1
ATOM 784 O O . ILE A 1 98 ? 6.191 -6.984 1.575 1 98.75 98 ILE A O 1
ATOM 788 N N . GLN A 1 99 ? 6.973 -6.723 -0.503 1 98.69 99 GLN A N 1
ATOM 789 C CA . GLN A 1 99 ? 6.418 -7.996 -0.948 1 98.69 99 GLN A CA 1
ATOM 790 C C . GLN A 1 99 ? 6.973 -9.156 -0.124 1 98.69 99 GLN A C 1
ATOM 792 O O . GLN A 1 99 ? 6.215 -10.008 0.342 1 98.69 99 GLN A O 1
ATOM 797 N N . TYR A 1 100 ? 8.289 -9.148 0.115 1 98.75 100 TYR A N 1
ATOM 798 C CA . TYR A 1 100 ? 8.977 -10.211 0.852 1 98.75 100 TYR A CA 1
ATOM 799 C C . TYR A 1 100 ? 8.477 -10.281 2.291 1 98.75 100 TYR A C 1
ATOM 801 O O . TYR A 1 100 ? 8.062 -11.336 2.762 1 98.75 100 TYR A O 1
ATOM 809 N N . TYR A 1 101 ? 8.438 -9.219 2.973 1 98.75 101 TYR A N 1
ATOM 810 C CA . TYR A 1 101 ? 8.094 -9.227 4.391 1 98.75 101 TYR A CA 1
ATOM 811 C C . TYR A 1 101 ? 6.594 -9.383 4.594 1 98.75 101 TYR A C 1
ATOM 813 O O . TYR A 1 101 ? 6.152 -9.93 5.609 1 98.75 101 TYR A O 1
ATOM 821 N N . SER A 1 102 ? 5.754 -8.891 3.576 1 98.69 102 SER A N 1
ATOM 822 C CA . SER A 1 102 ? 4.336 -9.219 3.619 1 98.69 102 SER A CA 1
ATOM 823 C C . SER A 1 102 ? 4.117 -10.734 3.592 1 98.69 102 SER A C 1
ATOM 825 O O . SER A 1 102 ? 3.27 -11.258 4.312 1 98.69 102 SER A O 1
ATOM 827 N N . ALA A 1 103 ? 4.906 -11.414 2.787 1 98.62 103 ALA A N 1
ATOM 828 C CA . ALA A 1 103 ? 4.797 -12.867 2.699 1 98.62 103 ALA A CA 1
ATOM 829 C C . ALA A 1 103 ? 5.215 -13.531 4.008 1 98.62 103 ALA A C 1
ATOM 831 O O . ALA A 1 103 ? 4.422 -14.234 4.637 1 98.62 103 ALA A O 1
ATOM 832 N N . ILE A 1 104 ? 6.418 -13.18 4.535 1 97.44 104 ILE A N 1
ATOM 833 C CA . ILE A 1 104 ? 7.012 -13.891 5.66 1 97.44 104 ILE A CA 1
ATOM 834 C C . ILE A 1 104 ? 6.207 -13.617 6.93 1 97.44 104 ILE A C 1
ATOM 836 O O . ILE A 1 104 ? 5.977 -14.523 7.734 1 97.44 104 ILE A O 1
ATOM 840 N N . GLU A 1 105 ? 5.742 -12.453 7.117 1 98.12 105 GLU A N 1
ATOM 841 C CA . GLU A 1 105 ? 5.012 -12.086 8.328 1 98.12 105 GLU A CA 1
ATOM 842 C C . GLU A 1 105 ? 3.621 -12.719 8.344 1 98.12 105 GLU A C 1
ATOM 844 O O . GLU A 1 105 ? 2.953 -12.727 9.383 1 98.12 105 GLU A O 1
ATOM 849 N N . ASN A 1 106 ? 3.188 -13.242 7.203 1 97.69 106 ASN A N 1
ATOM 850 C CA . ASN A 1 106 ? 1.861 -13.852 7.137 1 97.69 106 ASN A CA 1
ATOM 851 C C . ASN A 1 106 ? 1.942 -15.344 6.832 1 97.69 106 ASN A C 1
ATOM 853 O O . ASN A 1 106 ? 0.965 -15.938 6.375 1 97.69 106 ASN A O 1
ATOM 857 N N . GLY A 1 107 ? 3.123 -15.922 6.977 1 97.5 107 GLY A N 1
ATOM 858 C CA . GLY A 1 107 ? 3.299 -17.359 6.902 1 97.5 107 GLY A CA 1
ATOM 859 C C . GLY A 1 107 ? 3.279 -17.891 5.48 1 97.5 107 GLY A C 1
ATOM 860 O O . GLY A 1 107 ? 2.994 -19.062 5.254 1 97.5 107 GLY A O 1
ATOM 861 N N . VAL A 1 108 ? 3.461 -17.062 4.516 1 98.06 108 VAL A N 1
ATOM 862 C CA . VAL A 1 108 ? 3.574 -17.469 3.117 1 98.06 108 VAL A CA 1
ATOM 863 C C . VAL A 1 108 ? 5.039 -17.719 2.771 1 98.06 108 VAL A C 1
ATOM 865 O O . VAL A 1 108 ? 5.891 -16.844 2.957 1 98.06 108 VAL A O 1
ATOM 868 N N . ARG A 1 109 ? 5.297 -18.859 2.174 1 96.06 109 ARG A N 1
ATOM 869 C CA . ARG A 1 109 ? 6.707 -19.234 2.162 1 96.06 109 ARG A CA 1
ATOM 870 C C . ARG A 1 109 ? 7.211 -19.422 0.735 1 96.06 109 ARG A C 1
ATOM 872 O O . ARG A 1 109 ? 8.289 -19.984 0.521 1 96.06 109 ARG A O 1
ATOM 879 N N . ILE A 1 110 ? 6.473 -19.031 -0.271 1 98.56 110 ILE A N 1
ATOM 880 C CA . ILE A 1 110 ? 6.914 -19 -1.662 1 98.56 110 ILE A CA 1
ATOM 881 C C . ILE A 1 110 ? 6.508 -17.672 -2.307 1 98.56 110 ILE A C 1
ATOM 883 O O . ILE A 1 110 ? 5.391 -17.188 -2.104 1 98.56 110 ILE A O 1
ATOM 887 N N . ILE A 1 111 ? 7.41 -17.094 -3 1 98.88 111 ILE A N 1
ATOM 888 C CA . ILE A 1 111 ? 7.105 -15.898 -3.777 1 98.88 111 ILE A CA 1
ATOM 889 C C . ILE A 1 111 ? 7.273 -16.203 -5.266 1 98.88 111 ILE A C 1
ATOM 891 O O . ILE A 1 111 ? 8.281 -16.766 -5.68 1 98.88 111 ILE A O 1
ATOM 895 N N . ILE A 1 112 ? 6.254 -15.883 -6.023 1 98.88 112 ILE A N 1
ATOM 896 C CA . ILE A 1 112 ? 6.324 -15.977 -7.477 1 98.88 112 ILE A CA 1
ATOM 897 C C . ILE A 1 112 ? 6.523 -14.586 -8.07 1 98.88 112 ILE A C 1
ATOM 899 O O . ILE A 1 112 ? 5.719 -13.68 -7.84 1 98.88 112 ILE A O 1
ATOM 903 N N . THR A 1 113 ? 7.605 -14.406 -8.797 1 98.81 113 THR A N 1
ATOM 904 C CA . THR A 1 113 ? 7.969 -13.125 -9.398 1 98.81 113 THR A CA 1
ATOM 905 C C . THR A 1 113 ? 8.742 -13.344 -10.703 1 98.81 113 THR A C 1
ATOM 907 O O . THR A 1 113 ? 9.266 -14.43 -10.938 1 98.81 113 THR A O 1
ATOM 910 N N . ARG A 1 114 ? 8.703 -12.32 -11.57 1 97.94 114 ARG A N 1
ATOM 911 C CA . ARG A 1 114 ? 9.547 -12.352 -12.766 1 97.94 114 ARG A CA 1
ATOM 912 C C . ARG A 1 114 ? 10.953 -11.852 -12.453 1 97.94 114 ARG A C 1
ATOM 914 O O . ARG A 1 114 ? 11.875 -12.047 -13.25 1 97.94 114 ARG A O 1
ATOM 921 N N . ASN A 1 115 ? 11.125 -11.141 -11.344 1 97.19 115 ASN A N 1
ATOM 922 C CA . ASN A 1 115 ? 12.391 -10.5 -11.008 1 97.19 115 ASN A CA 1
ATOM 923 C C . ASN A 1 115 ? 13.086 -11.195 -9.844 1 97.19 115 ASN A C 1
ATOM 925 O O . ASN A 1 115 ? 13.445 -10.555 -8.852 1 97.19 115 ASN A O 1
ATOM 929 N N . GLN A 1 116 ? 13.391 -12.43 -10.047 1 97.81 116 GLN A N 1
ATOM 930 C CA . GLN A 1 116 ? 13.961 -13.258 -8.992 1 97.81 116 GLN A CA 1
ATOM 931 C C . GLN A 1 116 ? 15.281 -12.68 -8.484 1 97.81 116 GLN A C 1
ATOM 933 O O . GLN A 1 116 ? 15.57 -12.734 -7.289 1 97.81 116 GLN A O 1
ATOM 938 N N . LYS A 1 117 ? 16.031 -12.117 -9.344 1 97 117 LYS A N 1
ATOM 939 C CA . LYS A 1 117 ? 17.359 -11.633 -9.023 1 97 117 LYS A CA 1
ATOM 940 C C . LYS A 1 117 ? 17.312 -10.516 -7.977 1 97 117 LYS A C 1
ATOM 942 O O . LYS A 1 117 ? 18.266 -10.305 -7.238 1 97 117 LYS A O 1
ATOM 947 N N . ASP A 1 118 ? 16.172 -9.797 -7.898 1 97 118 ASP A N 1
ATOM 948 C CA . ASP A 1 118 ? 16.016 -8.695 -6.957 1 97 118 ASP A CA 1
ATOM 949 C C . ASP A 1 118 ? 15.719 -9.211 -5.551 1 97 118 ASP A C 1
ATOM 951 O O . ASP A 1 118 ? 15.703 -8.438 -4.59 1 97 118 ASP A O 1
ATOM 955 N N . PHE A 1 119 ? 15.539 -10.555 -5.434 1 97.94 119 PHE A N 1
ATOM 956 C CA . PHE A 1 119 ? 15.219 -11.172 -4.152 1 97.94 119 PHE A CA 1
ATOM 957 C C . PHE A 1 119 ? 16.391 -12 -3.639 1 97.94 119 PHE A C 1
ATOM 959 O O . PHE A 1 119 ? 16.188 -13.062 -3.041 1 97.94 119 PHE A O 1
ATOM 966 N N . LYS A 1 120 ? 17.531 -11.531 -3.891 1 94.38 120 LYS A N 1
ATOM 967 C CA . LYS A 1 120 ? 18.766 -12.242 -3.551 1 94.38 120 LYS A CA 1
ATOM 968 C C . LYS A 1 120 ? 18.859 -12.477 -2.045 1 94.38 120 LYS A C 1
ATOM 970 O O . LYS A 1 120 ? 19.5 -13.43 -1.601 1 94.38 120 LYS A O 1
ATOM 975 N N . HIS A 1 121 ? 18.203 -11.703 -1.214 1 92.31 121 HIS A N 1
ATOM 976 C CA . HIS A 1 121 ? 18.312 -11.789 0.238 1 92.31 121 HIS A CA 1
ATOM 977 C C . HIS A 1 121 ? 17.141 -12.562 0.827 1 92.31 121 HIS A C 1
ATOM 979 O O . HIS A 1 121 ? 16.969 -12.617 2.047 1 92.31 121 HIS A O 1
ATOM 985 N N . SER A 1 122 ? 16.344 -13.156 -0.058 1 96.69 122 SER A N 1
ATOM 986 C CA . SER A 1 122 ? 15.18 -13.906 0.402 1 96.69 122 SER A CA 1
ATOM 987 C C . SER A 1 122 ? 15.594 -15.188 1.108 1 96.69 122 SER A C 1
ATOM 989 O O . SER A 1 122 ? 16.547 -15.859 0.689 1 96.69 122 SER A O 1
ATOM 991 N N . LYS A 1 123 ? 14.914 -15.547 2.129 1 96.44 123 LYS A N 1
ATOM 992 C CA . LYS A 1 123 ? 15.141 -16.797 2.854 1 96.44 123 LYS A CA 1
ATOM 993 C C . LYS A 1 123 ? 14.102 -17.844 2.475 1 96.44 123 LYS A C 1
ATOM 995 O O . LYS A 1 123 ? 14.086 -18.938 3.041 1 96.44 123 LYS A O 1
ATOM 1000 N N . ILE A 1 124 ? 13.227 -17.531 1.651 1 97.75 124 ILE A N 1
ATOM 1001 C CA . ILE A 1 124 ? 12.227 -18.469 1.137 1 97.75 124 ILE A CA 1
ATOM 1002 C C . ILE A 1 124 ? 12.375 -18.594 -0.377 1 97.75 124 ILE A C 1
ATOM 1004 O O . ILE A 1 124 ? 12.984 -17.734 -1.025 1 97.75 124 ILE A O 1
ATOM 1008 N N . PRO A 1 125 ? 11.836 -19.656 -0.93 1 97.88 125 PRO A N 1
ATOM 1009 C CA . PRO A 1 125 ? 11.93 -19.844 -2.381 1 97.88 125 PRO A CA 1
ATOM 1010 C C . PRO A 1 125 ? 11.289 -18.703 -3.162 1 97.88 125 PRO A C 1
ATOM 1012 O O . PRO A 1 125 ? 10.195 -18.25 -2.811 1 97.88 125 PRO A O 1
ATOM 1015 N N . VAL A 1 126 ? 11.984 -18.188 -4.094 1 98.69 126 VAL A N 1
ATOM 1016 C CA . VAL A 1 126 ? 11.516 -17.219 -5.066 1 98.69 126 VAL A CA 1
ATOM 1017 C C . VAL A 1 126 ? 11.609 -17.797 -6.477 1 98.69 126 VAL A C 1
ATOM 1019 O O . VAL A 1 126 ? 12.695 -18.109 -6.961 1 98.69 126 VAL A O 1
ATOM 1022 N N . LEU A 1 127 ? 10.453 -17.969 -7.113 1 98.56 127 LEU A N 1
ATOM 1023 C CA . LEU A 1 127 ? 10.375 -18.672 -8.383 1 98.56 127 LEU A CA 1
ATOM 1024 C C . LEU A 1 127 ? 9.609 -17.844 -9.414 1 98.56 127 LEU A C 1
ATOM 1026 O O . LEU A 1 127 ? 8.828 -16.969 -9.055 1 98.56 127 LEU A O 1
ATOM 1030 N N . SER A 1 128 ? 9.922 -18.109 -10.672 1 98.38 128 SER A N 1
ATOM 1031 C CA . SER A 1 128 ? 9 -17.656 -11.703 1 98.38 128 SER A CA 1
ATOM 1032 C C . SER A 1 128 ? 7.766 -18.547 -11.781 1 98.38 128 SER A C 1
ATOM 1034 O O . SER A 1 128 ? 7.773 -19.672 -11.273 1 98.38 128 SER A O 1
ATOM 1036 N N . ALA A 1 129 ? 6.719 -17.969 -12.398 1 98.31 129 ALA A N 1
ATOM 1037 C CA . ALA A 1 129 ? 5.543 -18.812 -12.609 1 98.31 129 ALA A CA 1
ATOM 1038 C C . ALA A 1 129 ? 5.902 -20.078 -13.391 1 98.31 129 ALA A C 1
ATOM 1040 O O . ALA A 1 129 ? 5.457 -21.172 -13.047 1 98.31 129 ALA A O 1
ATOM 1041 N N . LYS A 1 130 ? 6.727 -19.906 -14.398 1 97.44 130 LYS A N 1
ATOM 1042 C CA . LYS A 1 130 ? 7.152 -21.031 -15.234 1 97.44 130 LYS A CA 1
ATOM 1043 C C . LYS A 1 130 ? 7.871 -22.094 -14.406 1 97.44 130 LYS A C 1
ATOM 1045 O O . LYS A 1 130 ? 7.582 -23.281 -14.531 1 97.44 130 LYS A O 1
ATOM 1050 N N . GLU A 1 131 ? 8.805 -21.656 -13.641 1 98 131 GLU A N 1
ATOM 1051 C CA . GLU A 1 131 ? 9.555 -22.578 -12.797 1 98 131 GLU A CA 1
ATOM 1052 C C . GLU A 1 131 ? 8.625 -23.328 -11.836 1 98 131 GLU A C 1
ATOM 1054 O O . GLU A 1 131 ? 8.75 -24.531 -11.656 1 98 131 GLU A O 1
ATOM 1059 N N . TYR A 1 132 ? 7.742 -22.625 -11.156 1 98.06 132 TYR A N 1
ATOM 1060 C CA . TYR A 1 132 ? 6.832 -23.234 -10.188 1 98.06 132 TYR A CA 1
ATOM 1061 C C . TYR A 1 132 ? 5.934 -24.266 -10.852 1 98.06 132 TYR A C 1
ATOM 1063 O O . TYR A 1 132 ? 5.746 -25.359 -10.32 1 98.06 132 TYR A O 1
ATOM 1071 N N . LEU A 1 133 ? 5.359 -23.875 -12.023 1 97.12 133 LEU A N 1
ATOM 1072 C CA . LEU A 1 133 ? 4.453 -24.75 -12.758 1 97.12 133 LEU A CA 1
ATOM 1073 C C . LEU A 1 133 ? 5.18 -26 -13.258 1 97.12 133 LEU A C 1
ATOM 1075 O O . LEU A 1 133 ? 4.586 -27.078 -13.352 1 97.12 133 LEU A O 1
ATOM 1079 N N . GLY A 1 134 ? 6.406 -25.797 -13.57 1 94.69 134 GLY A N 1
ATOM 1080 C CA . GLY A 1 134 ? 7.215 -26.938 -13.992 1 94.69 134 GLY A CA 1
ATOM 1081 C C . GLY A 1 134 ? 7.492 -27.922 -12.883 1 94.69 134 GLY A C 1
ATOM 1082 O O . GLY A 1 134 ? 7.68 -29.109 -13.133 1 94.69 134 GLY A O 1
ATOM 1083 N N . MET A 1 135 ? 7.531 -27.469 -11.672 1 89.69 135 MET A N 1
ATOM 1084 C CA . MET A 1 135 ? 7.766 -28.328 -10.508 1 89.69 135 MET A CA 1
ATOM 1085 C C . MET A 1 135 ? 6.516 -29.125 -10.164 1 89.69 135 MET A C 1
ATOM 1087 O O . MET A 1 135 ? 6.613 -30.219 -9.594 1 89.69 135 MET A O 1
ATOM 1091 N N . LYS A 1 136 ? 5.352 -28.641 -10.297 1 79 136 LYS A N 1
ATOM 1092 C CA . LYS A 1 136 ? 4.082 -29.281 -9.945 1 79 136 LYS A CA 1
ATOM 1093 C C . LYS A 1 136 ? 3.688 -30.328 -10.969 1 79 136 LYS A C 1
ATOM 1095 O O . LYS A 1 136 ? 2.906 -31.234 -10.672 1 79 136 LYS A O 1
ATOM 1100 N N . GLY A 1 137 ? 4.113 -30.156 -12.172 1 63.19 137 GLY A N 1
ATOM 1101 C CA . GLY A 1 137 ? 3.871 -31.188 -13.156 1 63.19 137 GLY A CA 1
ATOM 1102 C C . GLY A 1 137 ? 4.801 -32.375 -13.008 1 63.19 137 GLY A C 1
ATOM 1103 O O . GLY A 1 137 ? 5.812 -32.312 -12.305 1 63.19 137 GLY A O 1
ATOM 1104 N N . MET B 1 1 ? -6.422 14.75 22.312 1 90.12 1 MET B N 1
ATOM 1105 C CA . MET B 1 1 ? -5.473 15.047 21.25 1 90.12 1 MET B CA 1
ATOM 1106 C C . MET B 1 1 ? -6.004 14.578 19.891 1 90.12 1 MET B C 1
ATOM 1108 O O . MET B 1 1 ? -6.5 13.453 19.781 1 90.12 1 MET B O 1
ATOM 1112 N N . ASN B 1 2 ? -5.879 15.477 18.812 1 95.31 2 ASN B N 1
ATOM 1113 C CA . ASN B 1 2 ? -6.426 15.109 17.5 1 95.31 2 ASN B CA 1
ATOM 1114 C C . ASN B 1 2 ? -5.633 13.969 16.859 1 95.31 2 ASN B C 1
ATOM 1116 O O . ASN B 1 2 ? -4.402 13.953 16.922 1 95.31 2 ASN B O 1
ATOM 1120 N N . ARG B 1 3 ? -6.379 13 16.328 1 97.94 3 ARG B N 1
ATOM 1121 C CA . ARG B 1 3 ? -5.816 11.953 15.469 1 97.94 3 ARG B CA 1
ATOM 1122 C C . ARG B 1 3 ? -6.02 12.289 13.992 1 97.94 3 ARG B C 1
ATOM 1124 O O . ARG B 1 3 ? -7.152 12.391 13.523 1 97.94 3 ARG B O 1
ATOM 1131 N N . ILE B 1 4 ? -4.887 12.438 13.258 1 98.69 4 ILE B N 1
ATOM 1132 C CA . ILE B 1 4 ? -4.93 12.984 11.914 1 98.69 4 ILE B CA 1
ATOM 1133 C C . ILE B 1 4 ? -4.219 12.039 10.945 1 98.69 4 ILE B C 1
ATOM 1135 O O . ILE B 1 4 ? -3.066 11.664 11.172 1 98.69 4 ILE B O 1
ATOM 1139 N N . LEU B 1 5 ? -4.93 11.648 9.93 1 98.94 5 LEU B N 1
ATOM 1140 C CA . LEU B 1 5 ? -4.238 10.984 8.836 1 98.94 5 LEU B CA 1
ATOM 1141 C C . LEU B 1 5 ? -3.73 12 7.816 1 98.94 5 LEU B C 1
ATOM 1143 O O . LEU B 1 5 ? -4.508 12.789 7.285 1 98.94 5 LEU B O 1
ATOM 1147 N N . VAL B 1 6 ? -2.443 12.016 7.602 1 98.94 6 VAL B N 1
ATOM 1148 C CA . VAL B 1 6 ? -1.834 12.922 6.633 1 98.94 6 VAL B CA 1
ATOM 1149 C C . VAL B 1 6 ? -1.703 12.219 5.281 1 98.94 6 VAL B C 1
ATOM 1151 O O . VAL B 1 6 ? -1.01 11.203 5.168 1 98.94 6 VAL B O 1
ATOM 1154 N N . ASP B 1 7 ? -2.338 12.742 4.293 1 98.75 7 ASP B N 1
ATOM 1155 C CA . ASP B 1 7 ? -2.367 12.172 2.947 1 98.75 7 ASP B CA 1
ATOM 1156 C C . ASP B 1 7 ? -0.986 12.234 2.299 1 98.75 7 ASP B C 1
ATOM 1158 O O . ASP B 1 7 ? -0.111 12.969 2.752 1 98.75 7 ASP B O 1
ATOM 1162 N N . THR B 1 8 ? -0.823 11.398 1.263 1 98.69 8 THR B N 1
ATOM 1163 C CA . THR B 1 8 ? 0.478 11.242 0.622 1 98.69 8 THR B CA 1
ATOM 1164 C C . THR B 1 8 ? 0.982 12.57 0.08 1 98.69 8 THR B C 1
ATOM 1166 O O . THR B 1 8 ? 2.172 12.883 0.181 1 98.69 8 THR B O 1
ATOM 1169 N N . ASN B 1 9 ? 0.098 13.367 -0.507 1 98.25 9 ASN B N 1
ATOM 1170 C CA . ASN B 1 9 ? 0.534 14.617 -1.117 1 98.25 9 ASN B CA 1
ATOM 1171 C C . ASN B 1 9 ? 1.133 15.562 -0.084 1 98.25 9 ASN B C 1
ATOM 1173 O O . ASN B 1 9 ? 2.105 16.266 -0.368 1 98.25 9 ASN B O 1
ATOM 1177 N N . VAL B 1 10 ? 0.604 15.602 1.127 1 98.88 10 VAL B N 1
ATOM 1178 C CA . VAL B 1 10 ? 1.127 16.469 2.174 1 98.88 10 VAL B CA 1
ATOM 1179 C C . VAL B 1 10 ? 2.453 15.922 2.691 1 98.88 10 VAL B C 1
ATOM 1181 O O . VAL B 1 10 ? 3.371 16.688 3.006 1 98.88 10 VAL B O 1
ATOM 1184 N N . VAL B 1 11 ? 2.566 14.617 2.803 1 98.88 11 VAL B N 1
ATOM 1185 C CA . VAL B 1 11 ? 3.83 13.992 3.174 1 98.88 11 VAL B CA 1
ATOM 1186 C C . VAL B 1 11 ? 4.91 14.367 2.16 1 98.88 11 VAL B C 1
ATOM 1188 O O . VAL B 1 11 ? 6.031 14.711 2.539 1 98.88 11 VAL B O 1
ATOM 1191 N N . LEU B 1 12 ? 4.555 14.305 0.871 1 98.44 12 LEU B N 1
ATOM 1192 C CA . LEU B 1 12 ? 5.492 14.648 -0.194 1 98.44 12 LEU B CA 1
ATOM 1193 C C . LEU B 1 12 ? 5.852 16.125 -0.146 1 98.44 12 LEU B C 1
ATOM 1195 O O . LEU B 1 12 ? 6.965 16.516 -0.512 1 98.44 12 LEU B O 1
ATOM 1199 N N . ASP B 1 13 ? 4.91 17 0.314 1 98.38 13 ASP B N 1
ATOM 1200 C CA . ASP B 1 13 ? 5.238 18.422 0.494 1 98.38 13 ASP B CA 1
ATOM 1201 C C . ASP B 1 13 ? 6.402 18.594 1.463 1 98.38 13 ASP B C 1
ATOM 1203 O O . ASP B 1 13 ? 7.305 19.391 1.221 1 98.38 13 ASP B O 1
ATOM 1207 N N . LEU B 1 14 ? 6.34 17.828 2.551 1 98.44 14 LEU B N 1
ATOM 1208 C CA . LEU B 1 14 ? 7.383 17.922 3.564 1 98.44 14 LEU B CA 1
ATOM 1209 C C . LEU B 1 14 ? 8.688 17.312 3.059 1 98.44 14 LEU B C 1
ATOM 1211 O O . LEU B 1 14 ? 9.719 17.984 3.014 1 98.44 14 LEU B O 1
ATOM 1215 N N . LEU B 1 15 ? 8.641 16.062 2.584 1 98.25 15 LEU B N 1
ATOM 1216 C CA . LEU B 1 15 ? 9.852 15.289 2.309 1 98.25 15 LEU B CA 1
ATOM 1217 C C . LEU B 1 15 ? 10.469 15.711 0.979 1 98.25 15 LEU B C 1
ATOM 1219 O O . LEU B 1 15 ? 11.688 15.633 0.804 1 98.25 15 LEU B O 1
ATOM 1223 N N . GLY B 1 16 ? 9.633 16.109 0.071 1 96.62 16 GLY B N 1
ATOM 1224 C CA . GLY B 1 16 ? 10.109 16.578 -1.221 1 96.62 16 GLY B CA 1
ATOM 1225 C C . GLY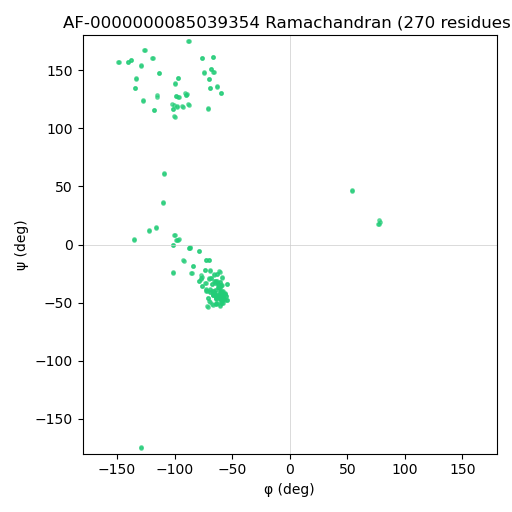 B 1 16 ? 10.43 18.062 -1.239 1 96.62 16 GLY B C 1
ATOM 1226 O O . GLY B 1 16 ? 10.875 18.594 -2.258 1 96.62 16 GLY B O 1
ATOM 1227 N N . LYS B 1 17 ? 10.172 18.734 -0.108 1 96.31 17 LYS B N 1
ATOM 1228 C CA . LYS B 1 17 ? 10.422 20.156 0.065 1 96.31 17 LYS B CA 1
ATOM 1229 C C . LYS B 1 17 ? 9.742 20.969 -1.03 1 96.31 17 LYS B C 1
ATOM 1231 O O . LYS B 1 17 ? 10.375 21.812 -1.675 1 96.31 17 LYS B O 1
ATOM 1236 N N . ARG B 1 18 ? 8.516 20.656 -1.262 1 95.69 18 ARG B N 1
ATOM 1237 C CA . ARG B 1 18 ? 7.754 21.391 -2.271 1 95.69 18 ARG B CA 1
ATOM 1238 C C . ARG B 1 18 ? 7.441 22.797 -1.799 1 95.69 18 ARG B C 1
ATOM 1240 O O . ARG B 1 18 ? 6.625 22.984 -0.896 1 95.69 18 ARG B O 1
ATOM 1247 N N . LYS B 1 19 ? 7.91 23.812 -2.459 1 95.62 19 LYS B N 1
ATOM 1248 C CA . LYS B 1 19 ? 8.031 25.188 -1.994 1 95.62 19 LYS B CA 1
ATOM 1249 C C . LYS B 1 19 ? 6.656 25.781 -1.682 1 95.62 19 LYS B C 1
ATOM 1251 O O . LYS B 1 19 ? 6.465 26.391 -0.626 1 95.62 19 LYS B O 1
ATOM 1256 N N . SER B 1 20 ? 5.699 25.578 -2.502 1 96.19 20 SER B N 1
ATOM 1257 C CA . SER B 1 20 ? 4.402 26.234 -2.371 1 96.19 20 SER B CA 1
ATOM 1258 C C . SER B 1 20 ? 3.631 25.688 -1.17 1 96.19 20 SER B C 1
ATOM 1260 O O . SER B 1 20 ? 2.697 26.328 -0.687 1 96.19 20 SER B O 1
ATOM 1262 N N . PHE B 1 21 ? 4.113 24.5 -0.567 1 96.38 21 PHE B N 1
ATOM 1263 C CA . PHE B 1 21 ? 3.311 23.844 0.457 1 96.38 21 PHE B CA 1
ATOM 1264 C C . PHE B 1 21 ? 4.176 23.422 1.638 1 96.38 21 PHE B C 1
ATOM 1266 O O . PHE B 1 21 ? 3.676 22.875 2.621 1 96.38 21 PHE B O 1
ATOM 1273 N N . LEU B 1 22 ? 5.426 23.781 1.572 1 98.12 22 LEU B N 1
ATOM 1274 C CA . LEU B 1 22 ? 6.398 23.266 2.531 1 98.12 22 LEU B CA 1
ATOM 1275 C C . LEU B 1 22 ? 6.148 23.844 3.92 1 98.12 22 LEU B C 1
ATOM 1277 O O . LEU B 1 22 ? 6.191 23.125 4.918 1 98.12 22 LEU B O 1
ATOM 1281 N N . LYS B 1 23 ? 5.836 25.078 3.996 1 98.19 23 LYS B N 1
ATOM 1282 C CA . LYS B 1 23 ? 5.695 25.75 5.281 1 98.19 23 LYS B CA 1
ATOM 1283 C C . LYS B 1 23 ? 4.598 25.109 6.125 1 98.19 23 LYS B C 1
ATOM 1285 O O . LYS B 1 23 ? 4.828 24.75 7.285 1 98.19 23 LYS B O 1
ATOM 1290 N N . GLU B 1 24 ? 3.424 24.953 5.566 1 98.25 24 GLU B N 1
ATOM 1291 C CA . GLU B 1 24 ? 2.301 24.375 6.301 1 98.25 24 GLU B CA 1
ATOM 1292 C C . GLU B 1 24 ? 2.564 22.922 6.66 1 98.25 24 GLU B C 1
ATOM 1294 O O . GLU B 1 24 ? 2.178 22.453 7.734 1 98.25 24 GLU B O 1
ATOM 1299 N N . ALA B 1 25 ? 3.172 22.172 5.754 1 98.56 25 ALA B N 1
ATOM 1300 C CA . ALA B 1 25 ? 3.529 20.797 6.055 1 98.56 25 ALA B CA 1
ATOM 1301 C C . ALA B 1 25 ? 4.496 20.719 7.23 1 98.56 25 ALA B C 1
ATOM 1303 O O . ALA B 1 25 ? 4.301 19.922 8.156 1 98.56 25 ALA B O 1
ATOM 1304 N N . GLN B 1 26 ? 5.52 21.578 7.191 1 98.56 26 GLN B N 1
ATOM 1305 C CA . GLN B 1 26 ? 6.5 21.609 8.273 1 98.56 26 GLN B CA 1
ATOM 1306 C C . GLN B 1 26 ? 5.836 21.938 9.609 1 98.56 26 GLN B C 1
ATOM 1308 O O . GLN B 1 26 ? 6.137 21.312 10.625 1 98.56 26 GLN B O 1
ATOM 1313 N N . GLU B 1 27 ? 5.004 22.891 9.602 1 98.38 27 GLU B N 1
ATOM 1314 C CA . GLU B 1 27 ? 4.316 23.281 10.828 1 98.38 27 GLU B CA 1
ATOM 1315 C C . GLU B 1 27 ? 3.453 22.156 11.367 1 98.38 27 GLU B C 1
ATOM 1317 O O . GLU B 1 27 ? 3.443 21.891 12.57 1 98.38 27 GLU B O 1
ATOM 1322 N N . LEU B 1 28 ? 2.705 21.484 10.516 1 98.5 28 LEU B N 1
ATOM 1323 C CA . LEU B 1 28 ? 1.861 20.375 10.914 1 98.5 28 LEU B CA 1
ATOM 1324 C C . LEU B 1 28 ? 2.691 19.266 11.562 1 98.5 28 LEU B C 1
ATOM 1326 O O . LEU B 1 28 ? 2.35 18.781 12.641 1 98.5 28 LEU B O 1
ATOM 1330 N N . PHE B 1 29 ? 3.766 18.844 10.93 1 98.5 29 PHE B N 1
ATOM 1331 C CA . PHE B 1 29 ? 4.578 17.75 11.43 1 98.5 29 PHE B CA 1
ATOM 1332 C C . PHE B 1 29 ? 5.336 18.172 12.688 1 98.5 29 PHE B C 1
ATOM 1334 O O . PHE B 1 29 ? 5.648 17.328 13.539 1 98.5 29 PHE B O 1
ATOM 1341 N N . THR B 1 30 ? 5.68 19.5 12.797 1 97.88 30 THR B N 1
ATOM 1342 C CA . THR B 1 30 ? 6.254 20.016 14.039 1 97.88 30 THR B CA 1
ATOM 1343 C C . THR B 1 30 ? 5.281 19.828 15.203 1 97.88 30 THR B C 1
ATOM 1345 O O . THR B 1 30 ? 5.688 19.469 16.297 1 97.88 30 THR B O 1
ATOM 1348 N N . LEU B 1 31 ? 3.961 20.125 14.977 1 97.25 31 LEU B N 1
ATOM 1349 C CA . LEU B 1 31 ? 2.949 19.875 16 1 97.25 31 LEU B CA 1
ATOM 1350 C C . LEU B 1 31 ? 2.963 18.406 16.422 1 97.25 31 LEU B C 1
ATOM 1352 O O . LEU B 1 31 ? 2.816 18.109 17.609 1 97.25 31 LEU B O 1
ATOM 1356 N N . GLY B 1 32 ? 3.08 17.516 15.453 1 96.94 32 GLY B N 1
ATOM 1357 C CA . GLY B 1 32 ? 3.203 16.109 15.766 1 96.94 32 GLY B CA 1
ATOM 1358 C C . GLY B 1 32 ? 4.418 15.789 16.609 1 96.94 32 GLY B C 1
ATOM 1359 O O . GLY B 1 32 ? 4.32 15.062 17.594 1 96.94 32 GLY B O 1
ATOM 1360 N N . ASP B 1 33 ? 5.535 16.328 16.203 1 96.75 33 ASP B N 1
ATOM 1361 C CA . ASP B 1 33 ? 6.801 16.094 16.891 1 96.75 33 ASP B CA 1
ATOM 1362 C C . ASP B 1 33 ? 6.73 16.578 18.344 1 96.75 33 ASP B C 1
ATOM 1364 O O . ASP B 1 33 ? 7.344 15.984 19.234 1 96.75 33 ASP B O 1
ATOM 1368 N N . LYS B 1 34 ? 5.992 17.594 18.594 1 96.56 34 LYS B N 1
ATOM 1369 C CA . LYS B 1 34 ? 5.855 18.188 19.922 1 96.56 34 LYS B CA 1
ATOM 1370 C C . LYS B 1 34 ? 4.766 17.484 20.719 1 96.56 34 LYS B C 1
ATOM 1372 O O . LYS B 1 34 ? 4.492 17.859 21.859 1 96.56 34 LYS B O 1
ATOM 1377 N N . GLY B 1 35 ? 4.098 16.547 20.141 1 96.06 35 GLY B N 1
ATOM 1378 C CA . GLY B 1 35 ? 3.082 15.781 20.828 1 96.06 35 GLY B CA 1
ATOM 1379 C C . GLY B 1 35 ? 1.766 16.516 20.984 1 96.06 35 GLY B C 1
ATOM 1380 O O . GLY B 1 35 ? 0.928 16.156 21.797 1 96.06 35 GLY B O 1
ATOM 1381 N N . LYS B 1 36 ? 1.53 17.531 20.156 1 96.75 36 LYS B N 1
ATOM 1382 C CA . LYS B 1 36 ? 0.299 18.312 20.219 1 96.75 36 LYS B CA 1
ATOM 1383 C C . LYS B 1 36 ? -0.812 17.656 19.406 1 96.75 36 LYS B C 1
ATOM 1385 O O . LYS B 1 36 ? -1.995 17.922 19.641 1 96.75 36 LYS B O 1
ATOM 1390 N N . VAL B 1 37 ? -0.469 16.875 18.453 1 97.44 37 VAL B N 1
ATOM 1391 C CA . VAL B 1 37 ? -1.383 16.047 17.672 1 97.44 37 VAL B CA 1
ATOM 1392 C C . VAL B 1 37 ? -0.746 14.688 17.406 1 97.44 37 VAL B C 1
ATOM 1394 O O . VAL B 1 37 ? 0.471 14.523 17.531 1 97.44 37 VAL B O 1
ATOM 1397 N N . LYS B 1 38 ? -1.544 13.711 17.156 1 98.25 38 LYS B N 1
ATOM 1398 C CA . LYS B 1 38 ? -1.039 12.414 16.719 1 98.25 38 LYS B CA 1
ATOM 1399 C C . LYS B 1 38 ? -1.2 12.242 15.211 1 98.25 38 LYS B C 1
ATOM 1401 O O . LYS B 1 38 ? -2.32 12.234 14.695 1 98.25 38 LYS B O 1
ATOM 1406 N N . LEU B 1 39 ? -0.101 12.125 14.523 1 98.81 39 LEU B N 1
ATOM 1407 C CA . LEU B 1 39 ? -0.12 12.039 13.07 1 98.81 39 LEU B CA 1
ATOM 1408 C C . LEU B 1 39 ? -0.012 10.586 12.609 1 98.81 39 LEU B C 1
ATOM 1410 O O . LEU B 1 39 ? 0.87 9.852 13.062 1 98.81 39 LEU B O 1
ATOM 1414 N N . PHE B 1 40 ? -0.928 10.219 11.773 1 98.88 40 PHE B N 1
ATOM 1415 C CA . PHE B 1 40 ? -0.961 8.891 11.164 1 98.88 40 PHE B CA 1
ATOM 1416 C C . PHE B 1 40 ? -0.725 8.977 9.664 1 98.88 40 PHE B C 1
ATOM 1418 O O . PHE B 1 40 ? -1.097 9.961 9.023 1 98.88 40 PHE B O 1
ATOM 1425 N N . VAL B 1 41 ? -0.117 7.992 9.133 1 98.88 41 VAL B N 1
ATOM 1426 C CA . VAL B 1 41 ? -0.003 7.809 7.688 1 98.88 41 VAL B CA 1
ATOM 1427 C C . VAL B 1 41 ? -0.328 6.359 7.324 1 98.88 41 VAL B C 1
ATOM 1429 O O . VAL B 1 41 ? -0.033 5.441 8.094 1 98.88 41 VAL B O 1
ATOM 1432 N N . SER B 1 42 ? -0.994 6.191 6.176 1 98.81 42 SER B N 1
ATOM 1433 C CA . SER B 1 42 ? -1.233 4.836 5.691 1 98.81 42 SER B CA 1
ATOM 1434 C C . SER B 1 42 ? 0.071 4.148 5.301 1 98.81 42 SER B C 1
ATOM 1436 O O . SER B 1 42 ? 1.008 4.801 4.836 1 98.81 42 SER B O 1
ATOM 1438 N N . ALA B 1 43 ? 0.088 2.816 5.48 1 98.81 43 ALA B N 1
ATOM 1439 C CA . ALA B 1 43 ? 1.233 2.055 4.988 1 98.81 43 ALA B CA 1
ATOM 1440 C C . ALA B 1 43 ? 1.479 2.332 3.508 1 98.81 43 ALA B C 1
ATOM 1442 O O . ALA B 1 43 ? 2.629 2.383 3.062 1 98.81 43 ALA B O 1
ATOM 1443 N N . LEU B 1 44 ? 0.439 2.555 2.734 1 98.81 44 LEU B N 1
ATOM 1444 C CA . LEU B 1 44 ? 0.541 2.857 1.311 1 98.81 44 LEU B CA 1
ATOM 1445 C C . LEU B 1 44 ? 1.367 4.117 1.08 1 98.81 44 LEU B C 1
ATOM 1447 O O . LEU B 1 44 ? 2.094 4.215 0.089 1 98.81 44 LEU B O 1
ATOM 1451 N N . THR B 1 45 ? 1.264 5.066 1.968 1 98.88 45 THR B N 1
ATOM 1452 C CA . THR B 1 45 ? 1.967 6.336 1.845 1 98.88 45 THR B CA 1
ATOM 1453 C C . THR B 1 45 ? 3.477 6.121 1.834 1 98.88 45 THR B C 1
ATOM 1455 O O . THR B 1 45 ? 4.199 6.797 1.1 1 98.88 45 THR B O 1
ATOM 1458 N N . PHE B 1 46 ? 3.975 5.156 2.609 1 98.81 46 PHE B N 1
ATOM 1459 C CA . PHE B 1 46 ? 5.406 4.883 2.629 1 98.81 46 PHE B CA 1
ATOM 1460 C C . PHE B 1 46 ? 5.871 4.34 1.282 1 98.81 46 PHE B C 1
ATOM 1462 O O . PHE B 1 46 ? 6.91 4.75 0.767 1 98.81 46 PHE B O 1
ATOM 1469 N N . ALA B 1 47 ? 5.09 3.428 0.723 1 98.44 47 ALA B N 1
ATOM 1470 C CA . ALA B 1 47 ? 5.453 2.869 -0.577 1 98.44 47 ALA B CA 1
ATOM 1471 C C . ALA B 1 47 ? 5.438 3.943 -1.66 1 98.44 47 ALA B C 1
ATOM 1473 O O . ALA B 1 47 ? 6.387 4.062 -2.438 1 98.44 47 ALA B O 1
ATOM 1474 N N . ASN B 1 48 ? 4.402 4.742 -1.688 1 98.19 48 ASN B N 1
ATOM 1475 C CA . ASN B 1 48 ? 4.266 5.793 -2.691 1 98.19 48 ASN B CA 1
ATOM 1476 C C . ASN B 1 48 ? 5.348 6.859 -2.537 1 98.19 48 ASN B C 1
ATOM 1478 O O . ASN B 1 48 ? 5.926 7.312 -3.527 1 98.19 48 ASN B O 1
ATOM 1482 N N . THR B 1 49 ? 5.605 7.242 -1.327 1 98.44 49 THR B N 1
ATOM 1483 C CA . THR B 1 49 ? 6.602 8.273 -1.066 1 98.44 49 THR B CA 1
ATOM 1484 C C . THR B 1 49 ? 8 7.781 -1.42 1 98.44 49 THR B C 1
ATOM 1486 O O . THR B 1 49 ? 8.797 8.523 -1.997 1 98.44 49 THR B O 1
ATOM 1489 N N . TYR B 1 50 ? 8.281 6.543 -1.102 1 98.38 50 TYR B N 1
ATOM 1490 C CA . TYR B 1 50 ? 9.555 5.973 -1.506 1 98.38 50 TYR B CA 1
ATOM 1491 C C . TYR B 1 50 ? 9.742 6.062 -3.016 1 98.38 50 TYR B C 1
ATOM 1493 O O . TYR B 1 50 ? 10.789 6.496 -3.496 1 98.38 50 TYR B O 1
ATOM 1501 N N . TYR B 1 51 ? 8.711 5.66 -3.682 1 96.5 51 TYR B N 1
ATOM 1502 C CA . TYR B 1 51 ? 8.773 5.645 -5.137 1 96.5 51 TYR B CA 1
ATOM 1503 C C . TYR B 1 51 ? 9.086 7.031 -5.688 1 96.5 51 TYR B C 1
ATOM 1505 O O . TYR B 1 51 ? 9.984 7.191 -6.512 1 96.5 51 TYR B O 1
ATOM 1513 N N . ILE B 1 52 ? 8.469 7.988 -5.234 1 97.19 52 ILE B N 1
ATOM 1514 C CA . ILE B 1 52 ? 8.617 9.352 -5.738 1 97.19 52 ILE B CA 1
ATOM 1515 C C . ILE B 1 52 ? 9.984 9.898 -5.336 1 97.19 52 ILE B C 1
ATOM 1517 O O . ILE B 1 52 ? 10.711 10.445 -6.168 1 97.19 52 ILE B O 1
ATOM 1521 N N . LEU B 1 53 ? 10.359 9.711 -4.105 1 97.5 53 LEU B N 1
ATOM 1522 C CA . LEU B 1 53 ? 11.617 10.258 -3.604 1 97.5 53 LEU B CA 1
ATOM 1523 C C . LEU B 1 53 ? 12.812 9.578 -4.266 1 97.5 53 LEU B C 1
ATOM 1525 O O . LEU B 1 53 ? 13.844 10.203 -4.488 1 97.5 53 LEU B O 1
ATOM 1529 N N . SER B 1 54 ? 12.656 8.289 -4.555 1 96.38 54 SER B N 1
ATOM 1530 C CA . SER B 1 54 ? 13.773 7.551 -5.137 1 96.38 54 SER B CA 1
ATOM 1531 C C . SER B 1 54 ? 14.117 8.07 -6.527 1 96.38 54 SER B C 1
ATOM 1533 O O . SER B 1 54 ? 15.258 7.957 -6.98 1 96.38 54 SER B O 1
ATOM 1535 N N . GLN B 1 55 ? 13.109 8.664 -7.195 1 95.12 55 GLN B N 1
ATOM 1536 C CA . GLN B 1 55 ? 13.344 9.266 -8.5 1 95.12 55 GLN B CA 1
ATOM 1537 C C . GLN B 1 55 ? 14.117 10.57 -8.375 1 95.12 55 GLN B C 1
ATOM 1539 O O . GLN B 1 55 ? 14.766 11.016 -9.328 1 95.12 55 GLN B O 1
ATOM 1544 N N . GLN B 1 56 ? 14.055 11.156 -7.242 1 92.56 56 GLN B N 1
ATOM 1545 C CA . GLN B 1 56 ? 14.68 12.453 -7.012 1 92.56 56 GLN B CA 1
ATOM 1546 C C . GLN B 1 56 ? 16 12.305 -6.262 1 92.56 56 GLN B C 1
ATOM 1548 O O . GLN B 1 56 ? 16.875 13.164 -6.363 1 92.56 56 GLN B O 1
ATOM 1553 N N . LEU B 1 57 ? 16.031 11.18 -5.555 1 90.88 57 LEU B N 1
ATOM 1554 C CA . LEU B 1 57 ? 17.188 10.883 -4.703 1 90.88 57 LEU B CA 1
ATOM 1555 C C . LEU B 1 57 ? 17.766 9.523 -5.043 1 90.88 57 LEU B C 1
ATOM 1557 O O . LEU B 1 57 ? 17.172 8.75 -5.805 1 90.88 57 LEU B O 1
ATOM 1561 N N . LYS B 1 58 ? 18.875 9.281 -4.559 1 89.75 58 LYS B N 1
ATOM 1562 C CA . LYS B 1 58 ? 19.359 7.902 -4.641 1 89.75 58 LYS B CA 1
ATOM 1563 C C . LYS B 1 58 ? 18.516 6.98 -3.75 1 89.75 58 LYS B C 1
ATOM 1565 O O . LYS B 1 58 ? 18 7.41 -2.723 1 89.75 58 LYS B O 1
ATOM 1570 N N . VAL B 1 59 ? 18.391 5.836 -4.051 1 89.31 59 VAL B N 1
ATOM 1571 C CA . VAL B 1 59 ? 17.547 4.863 -3.354 1 89.31 59 VAL B CA 1
ATOM 1572 C C . VAL B 1 59 ? 17.922 4.824 -1.873 1 89.31 59 VAL B C 1
ATOM 1574 O O . VAL B 1 59 ? 17.047 4.855 -1.003 1 89.31 59 VAL B O 1
ATOM 1577 N N . SER B 1 60 ? 19.203 4.73 -1.54 1 91.5 60 SER B N 1
ATOM 1578 C CA . SER B 1 60 ? 19.656 4.672 -0.153 1 91.5 60 SER B CA 1
ATOM 1579 C C . SER B 1 60 ? 19.281 5.938 0.604 1 91.5 60 SER B C 1
ATOM 1581 O O . SER B 1 60 ? 18.922 5.883 1.786 1 91.5 60 SER B O 1
ATOM 1583 N N . SER B 1 61 ? 19.266 7.035 -0.045 1 96.19 61 SER B N 1
ATOM 1584 C CA . SER B 1 61 ? 18.891 8.297 0.581 1 96.19 61 SER B CA 1
ATOM 1585 C C . SER B 1 61 ? 17.391 8.359 0.852 1 96.19 61 SER B C 1
ATOM 1587 O O . SER B 1 61 ? 16.969 8.82 1.912 1 96.19 61 SER B O 1
ATOM 1589 N N . ALA B 1 62 ? 16.594 7.82 -0.167 1 97.62 62 ALA B N 1
ATOM 1590 C CA . ALA B 1 62 ? 15.141 7.793 0.031 1 97.62 62 ALA B CA 1
ATOM 1591 C C . ALA B 1 62 ? 14.766 6.953 1.251 1 97.62 62 ALA B C 1
ATOM 1593 O O . ALA B 1 62 ? 13.906 7.344 2.043 1 97.62 62 ALA B O 1
ATOM 1594 N N . ARG B 1 63 ? 15.422 5.855 1.429 1 97.31 63 ARG B N 1
ATOM 1595 C CA . ARG B 1 63 ? 15.164 4.965 2.555 1 97.31 63 ARG B CA 1
ATOM 1596 C C . ARG B 1 63 ? 15.484 5.652 3.879 1 97.31 63 ARG B C 1
ATOM 1598 O O . ARG B 1 63 ? 14.75 5.508 4.855 1 97.31 63 ARG B O 1
ATOM 1605 N N . LYS B 1 64 ? 16.625 6.281 3.904 1 97.31 64 LYS B N 1
ATOM 1606 C CA . LYS B 1 64 ? 17.031 6.996 5.109 1 97.31 64 LYS B CA 1
ATOM 1607 C C . LYS B 1 64 ? 16 8.062 5.488 1 97.31 64 LYS B C 1
ATOM 1609 O O . LYS B 1 64 ? 15.648 8.203 6.66 1 97.31 64 LYS B O 1
ATOM 1614 N N . VAL B 1 65 ? 15.57 8.781 4.508 1 98.06 65 VAL B N 1
ATOM 1615 C CA . VAL B 1 65 ? 14.57 9.828 4.723 1 98.06 65 VAL B CA 1
ATOM 1616 C C . VAL B 1 65 ? 13.297 9.219 5.309 1 98.06 65 VAL B C 1
ATOM 1618 O O . VAL B 1 65 ? 12.727 9.758 6.258 1 98.06 65 VAL B O 1
ATOM 1621 N N . LEU B 1 66 ? 12.906 8.109 4.801 1 98.75 66 LEU B N 1
ATOM 1622 C CA . LEU B 1 66 ? 11.664 7.492 5.246 1 98.75 66 LEU B CA 1
ATOM 1623 C C . LEU B 1 66 ? 11.82 6.879 6.633 1 98.75 66 LEU B C 1
ATOM 1625 O O . LEU B 1 66 ? 10.875 6.859 7.422 1 98.75 66 LEU B O 1
ATOM 1629 N N . ARG B 1 67 ? 13 6.375 6.965 1 98.19 67 ARG B N 1
ATOM 1630 C CA . ARG B 1 67 ? 13.25 5.887 8.32 1 98.19 67 ARG B CA 1
ATOM 1631 C C . ARG B 1 67 ? 13.086 7.004 9.344 1 98.19 67 ARG B C 1
ATOM 1633 O O . ARG B 1 67 ? 12.492 6.797 10.398 1 98.19 67 ARG B O 1
ATOM 1640 N N . GLN B 1 68 ? 13.641 8.133 9.031 1 97.5 68 GLN B N 1
ATOM 1641 C CA . GLN B 1 68 ? 13.508 9.289 9.914 1 97.5 68 GLN B CA 1
ATOM 1642 C C . GLN B 1 68 ? 12.055 9.742 10 1 97.5 68 GLN B C 1
ATOM 1644 O O . GLN B 1 68 ? 11.57 10.094 11.078 1 97.5 68 GLN B O 1
ATOM 1649 N N . PHE B 1 69 ? 11.438 9.734 8.875 1 98.62 69 PHE B N 1
ATOM 1650 C CA . PHE B 1 69 ? 10.039 10.148 8.805 1 98.62 69 PHE B CA 1
ATOM 1651 C C . PHE B 1 69 ? 9.164 9.234 9.672 1 98.62 69 PHE B C 1
ATOM 1653 O O . PHE B 1 69 ? 8.211 9.695 10.297 1 98.62 69 PHE B O 1
ATOM 1660 N N . LYS B 1 70 ? 9.469 7.992 9.703 1 98.06 70 LYS B N 1
ATOM 1661 C CA . LYS B 1 70 ? 8.703 6.996 10.438 1 98.06 70 LYS B CA 1
ATOM 1662 C C . LYS B 1 70 ? 8.633 7.344 11.922 1 98.06 70 LYS B C 1
ATOM 1664 O O . LYS B 1 70 ? 7.652 7.02 12.594 1 98.06 70 LYS B O 1
ATOM 1669 N N . VAL B 1 71 ? 9.633 8.023 12.422 1 96 71 VAL B N 1
ATOM 1670 C CA . VAL B 1 71 ? 9.711 8.398 13.828 1 96 71 VAL B CA 1
ATOM 1671 C C . VAL B 1 71 ? 8.641 9.445 14.141 1 96 71 VAL B C 1
ATOM 1673 O O . VAL B 1 71 ? 8.172 9.539 15.281 1 96 71 VAL B O 1
ATOM 1676 N N . LEU B 1 72 ? 8.164 10.148 13.195 1 96.56 72 LEU B N 1
ATOM 1677 C CA . LEU B 1 72 ? 7.281 11.297 13.367 1 96.56 72 LEU B CA 1
ATOM 1678 C C . LEU B 1 72 ? 5.816 10.867 13.312 1 96.56 72 LEU B C 1
ATOM 1680 O O . LEU B 1 72 ? 4.93 11.625 13.711 1 96.56 72 LEU B O 1
ATOM 1684 N N . VAL B 1 73 ? 5.629 9.617 12.828 1 98.75 73 VAL B N 1
ATOM 1685 C CA . VAL B 1 73 ? 4.246 9.273 12.516 1 98.75 73 VAL B CA 1
ATOM 1686 C C . VAL B 1 73 ? 3.943 7.855 12.992 1 98.75 73 VAL B C 1
ATOM 1688 O O . VAL B 1 73 ? 4.859 7.066 13.227 1 98.75 73 VAL B O 1
ATOM 1691 N N . GLU B 1 74 ? 2.723 7.629 13.156 1 98.5 74 GLU B N 1
ATOM 1692 C CA . GLU B 1 74 ? 2.225 6.266 13.328 1 98.5 74 GLU B CA 1
ATOM 1693 C C . GLU B 1 74 ? 1.643 5.727 12.023 1 98.5 74 GLU B C 1
ATOM 1695 O O . GLU B 1 74 ? 0.951 6.449 11.305 1 98.5 74 GLU B O 1
ATOM 1700 N N . VAL B 1 75 ? 1.921 4.484 11.734 1 98.81 75 VAL B N 1
ATOM 1701 C CA . VAL B 1 75 ? 1.478 3.893 10.477 1 98.81 75 VAL B CA 1
ATOM 1702 C C . VAL B 1 75 ? 0.182 3.115 10.703 1 98.81 75 VAL B C 1
ATOM 1704 O O . VAL B 1 75 ? 0.107 2.264 11.586 1 98.81 75 VAL B O 1
ATOM 1707 N N . VAL B 1 76 ? -0.85 3.396 9.914 1 98.75 76 VAL B N 1
ATOM 1708 C CA . VAL B 1 76 ? -2.051 2.568 9.938 1 98.75 76 VAL B CA 1
ATOM 1709 C C . VAL B 1 76 ? -1.991 1.545 8.805 1 98.75 76 VAL B C 1
ATOM 1711 O O . VAL B 1 76 ? -1.5 1.845 7.711 1 98.75 76 VAL B O 1
ATOM 1714 N N . PRO B 1 77 ? -2.498 0.335 9.078 1 98.81 77 PRO B N 1
ATOM 1715 C CA . PRO B 1 77 ? -2.348 -0.754 8.109 1 98.81 77 PRO B CA 1
ATOM 1716 C C . PRO B 1 77 ? -3.266 -0.598 6.898 1 98.81 77 PRO B C 1
ATOM 1718 O O . PRO B 1 77 ? -4.32 0.036 6.996 1 98.81 77 PRO B O 1
ATOM 1721 N N . MET B 1 78 ? -2.82 -1.053 5.777 1 98.75 78 MET B N 1
ATOM 1722 C CA . MET B 1 78 ? -3.637 -1.388 4.613 1 98.75 78 MET B CA 1
ATOM 1723 C C . MET B 1 78 ? -3.881 -2.891 4.535 1 98.75 78 MET B C 1
ATOM 1725 O O . MET B 1 78 ? -2.955 -3.66 4.27 1 98.75 78 MET B O 1
ATOM 1729 N N . ASP B 1 79 ? -5.117 -3.25 4.785 1 98.62 79 ASP B N 1
ATOM 1730 C CA . ASP B 1 79 ? -5.41 -4.676 4.859 1 98.62 79 ASP B CA 1
ATOM 1731 C C . ASP B 1 79 ? -6.602 -5.039 3.971 1 98.62 79 ASP B C 1
ATOM 1733 O O . ASP B 1 79 ? -7.062 -4.215 3.18 1 98.62 79 ASP B O 1
ATOM 1737 N N . ASP B 1 80 ? -6.984 -6.316 4.086 1 98.56 80 ASP B N 1
ATOM 1738 C CA . ASP B 1 80 ? -8.039 -6.867 3.24 1 98.56 80 ASP B CA 1
ATOM 1739 C C . ASP B 1 80 ? -9.32 -6.043 3.361 1 98.56 80 ASP B C 1
ATOM 1741 O O . ASP B 1 80 ? -9.984 -5.762 2.359 1 98.56 80 ASP B O 1
ATOM 1745 N N . LYS B 1 81 ? -9.68 -5.703 4.531 1 98.56 81 LYS B N 1
ATOM 1746 C CA . LYS B 1 81 ? -10.906 -4.941 4.754 1 98.56 81 LYS B CA 1
ATOM 1747 C C . LYS B 1 81 ? -10.828 -3.572 4.086 1 98.56 81 LYS B C 1
ATOM 1749 O O . LYS B 1 81 ? -11.781 -3.143 3.432 1 98.56 81 LYS B O 1
ATOM 1754 N N . VAL B 1 82 ? -9.742 -2.881 4.207 1 98.81 82 VAL B N 1
ATOM 1755 C CA . VAL B 1 82 ? -9.547 -1.571 3.592 1 98.81 82 VAL B CA 1
ATOM 1756 C C . VAL B 1 82 ? -9.625 -1.695 2.072 1 98.81 82 VAL B C 1
ATOM 1758 O O . VAL B 1 82 ? -10.258 -0.872 1.409 1 98.81 82 VAL B O 1
ATOM 1761 N N . ILE B 1 83 ? -8.969 -2.701 1.513 1 98.81 83 ILE B N 1
ATOM 1762 C CA . ILE B 1 83 ? -8.992 -2.924 0.071 1 98.81 83 ILE B CA 1
ATOM 1763 C C . ILE B 1 83 ? -10.422 -3.16 -0.395 1 98.81 83 ILE B C 1
ATOM 1765 O O . ILE B 1 83 ? -10.867 -2.576 -1.39 1 98.81 83 ILE B O 1
ATOM 1769 N N . GLU B 1 84 ? -11.141 -3.93 0.319 1 98.56 84 GLU B N 1
ATOM 1770 C CA . GLU B 1 84 ? -12.516 -4.25 -0.038 1 98.56 84 GLU B CA 1
ATOM 1771 C C . GLU B 1 84 ? -13.398 -3 -0.014 1 98.56 84 GLU B C 1
ATOM 1773 O O . GLU B 1 84 ? -14.133 -2.734 -0.968 1 98.56 84 GLU B O 1
ATOM 1778 N N . LEU B 1 85 ? -13.344 -2.303 1.027 1 98.44 85 LEU B N 1
ATOM 1779 C CA . LEU B 1 85 ? -14.133 -1.086 1.162 1 98.44 85 LEU B CA 1
ATOM 1780 C C . LEU B 1 85 ? -13.773 -0.078 0.076 1 98.44 85 LEU B C 1
ATOM 1782 O O . LEU B 1 85 ? -14.648 0.561 -0.504 1 98.44 85 LEU B O 1
ATOM 1786 N N . ALA B 1 86 ? -12.461 0.048 -0.186 1 98.5 86 ALA B N 1
ATOM 1787 C CA . ALA B 1 86 ? -12 0.998 -1.197 1 98.5 86 ALA B CA 1
ATOM 1788 C C . ALA B 1 86 ? -12.508 0.608 -2.584 1 98.5 86 ALA B C 1
ATOM 1790 O O . ALA B 1 86 ? -12.961 1.463 -3.35 1 98.5 86 ALA B O 1
ATOM 1791 N N . LEU B 1 87 ? -12.445 -0.648 -2.928 1 98.19 87 LEU B N 1
ATOM 1792 C CA . LEU B 1 87 ? -12.898 -1.136 -4.227 1 98.19 87 LEU B CA 1
ATOM 1793 C C . LEU B 1 87 ? -14.398 -0.915 -4.395 1 98.19 87 LEU B C 1
ATOM 1795 O O . LEU B 1 87 ? -14.867 -0.668 -5.508 1 98.19 87 LEU B O 1
ATOM 1799 N N . ASP B 1 88 ? -15.109 -0.959 -3.342 1 96.94 88 ASP B N 1
ATOM 1800 C CA . ASP B 1 88 ? -16.562 -0.876 -3.408 1 96.94 88 ASP B CA 1
ATOM 1801 C C . ASP B 1 88 ? -17.047 0.552 -3.16 1 96.94 88 ASP B C 1
ATOM 1803 O O . ASP B 1 88 ? -18.25 0.819 -3.17 1 96.94 88 ASP B O 1
ATOM 1807 N N . SER B 1 89 ? -16.234 1.464 -3.025 1 97 89 SER B N 1
ATOM 1808 C CA . SER B 1 89 ? -16.594 2.824 -2.641 1 97 89 SER B CA 1
ATOM 1809 C C . SER B 1 89 ? -16.938 3.672 -3.861 1 97 89 SER B C 1
ATOM 1811 O O . SER B 1 89 ? -16.75 3.234 -5 1 97 89 SER B O 1
ATOM 1813 N N . GLU B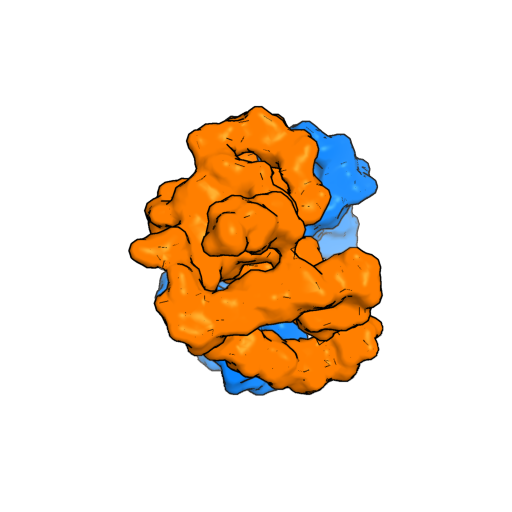 1 90 ? -17.375 4.91 -3.646 1 94.94 90 GLU B N 1
ATOM 1814 C CA . GLU B 1 90 ? -17.75 5.848 -4.703 1 94.94 90 GLU B CA 1
ATOM 1815 C C . GLU B 1 90 ? -16.609 6.82 -5 1 94.94 90 GLU B C 1
ATOM 1817 O O . GLU B 1 90 ? -16.766 7.742 -5.809 1 94.94 90 GLU B O 1
ATOM 1822 N N . PHE B 1 91 ? -15.5 6.617 -4.352 1 96.88 91 PHE B N 1
ATOM 1823 C CA . PHE B 1 91 ? -14.344 7.449 -4.664 1 96.88 91 PHE B CA 1
ATOM 1824 C C . PHE B 1 91 ? -13.898 7.23 -6.105 1 96.88 91 PHE B C 1
ATOM 1826 O O . PHE B 1 91 ? -13.797 6.09 -6.562 1 96.88 91 PHE B O 1
ATOM 1833 N N . LYS B 1 92 ? -13.609 8.281 -6.758 1 94 92 LYS B N 1
ATOM 1834 C CA . LYS B 1 92 ? -13.102 8.156 -8.125 1 94 92 LYS B CA 1
ATOM 1835 C C . LYS B 1 92 ? -11.688 7.578 -8.133 1 94 92 LYS B C 1
ATOM 1837 O O . LYS B 1 92 ? -11.383 6.676 -8.914 1 94 92 LYS B O 1
ATOM 1842 N N . ASP B 1 93 ? -10.867 8.141 -7.324 1 95.56 93 ASP B N 1
ATOM 1843 C CA . ASP B 1 93 ? -9.484 7.684 -7.242 1 95.56 93 ASP B CA 1
ATOM 1844 C C . ASP B 1 93 ? -9.328 6.59 -6.184 1 95.56 93 ASP B C 1
ATOM 1846 O O . ASP B 1 93 ? -9.758 6.762 -5.043 1 95.56 93 ASP B O 1
ATOM 1850 N N . PHE B 1 94 ? -8.734 5.496 -6.547 1 97.62 94 PHE B N 1
ATOM 1851 C CA . PHE B 1 94 ? -8.594 4.344 -5.66 1 97.62 94 PHE B CA 1
ATOM 1852 C C . PHE B 1 94 ? -7.672 4.676 -4.492 1 97.62 94 PHE B C 1
ATOM 1854 O O . PHE B 1 94 ? -7.926 4.258 -3.359 1 97.62 94 PHE B O 1
ATOM 1861 N N . GLU B 1 95 ? -6.586 5.34 -4.738 1 97.5 95 GLU B N 1
ATOM 1862 C CA . GLU B 1 95 ? -5.664 5.711 -3.668 1 97.5 95 GLU B CA 1
ATOM 1863 C C . GLU B 1 95 ? -6.352 6.59 -2.627 1 97.5 95 GLU B C 1
ATOM 1865 O O . GLU B 1 95 ? -6.156 6.406 -1.424 1 97.5 95 GLU B O 1
ATOM 1870 N N . ASP B 1 96 ? -7.172 7.547 -3.064 1 98.06 96 ASP B N 1
ATOM 1871 C CA . ASP B 1 96 ? -7.926 8.383 -2.135 1 98.06 96 ASP B CA 1
ATOM 1872 C C . ASP B 1 96 ? -8.852 7.531 -1.263 1 98.06 96 ASP B C 1
ATOM 1874 O O . ASP B 1 96 ? -8.969 7.773 -0.06 1 98.06 96 ASP B O 1
ATOM 1878 N N . ALA B 1 97 ? -9.5 6.555 -1.929 1 98.5 97 ALA B N 1
ATOM 1879 C CA . ALA B 1 97 ? -10.367 5.645 -1.187 1 98.5 97 ALA B CA 1
ATOM 1880 C C . ALA B 1 97 ? -9.578 4.879 -0.126 1 98.5 97 ALA B C 1
ATOM 1882 O O . ALA B 1 97 ? -10.031 4.734 1.011 1 98.5 97 ALA B O 1
ATOM 1883 N N . ILE B 1 98 ? -8.391 4.398 -0.449 1 98.75 98 ILE B N 1
ATOM 1884 C CA . ILE B 1 98 ? -7.547 3.654 0.483 1 98.75 98 ILE B CA 1
ATOM 1885 C C . ILE B 1 98 ? -7.16 4.555 1.655 1 98.75 98 ILE B C 1
ATOM 1887 O O . ILE B 1 98 ? -7.227 4.137 2.814 1 98.75 98 ILE B O 1
ATOM 1891 N N . GLN B 1 99 ? -6.762 5.781 1.371 1 98.69 99 GLN B N 1
ATOM 1892 C CA . GLN B 1 99 ? -6.426 6.723 2.436 1 98.69 99 GLN B CA 1
ATOM 1893 C C . GLN B 1 99 ? -7.605 6.926 3.381 1 98.69 99 GLN B C 1
ATOM 1895 O O . GLN B 1 99 ? -7.449 6.871 4.602 1 98.69 99 GLN B O 1
ATOM 1900 N N . TYR B 1 100 ? -8.812 7.09 2.816 1 98.75 100 TYR B N 1
ATOM 1901 C CA . TYR B 1 100 ? -10.031 7.336 3.586 1 98.75 100 TYR B CA 1
ATOM 1902 C C . TYR B 1 100 ? -10.359 6.145 4.477 1 98.75 100 TYR B C 1
ATOM 1904 O O . TYR B 1 100 ? -10.539 6.297 5.688 1 98.75 100 TYR B O 1
ATOM 1912 N N . TYR B 1 101 ? -10.383 4.996 3.969 1 98.75 101 TYR B N 1
ATOM 1913 C CA . TYR B 1 101 ? -10.812 3.826 4.727 1 98.75 101 TYR B CA 1
ATOM 1914 C C . TYR B 1 101 ? -9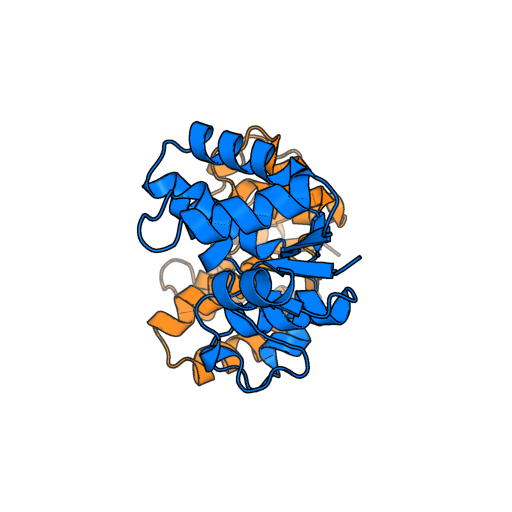.719 3.363 5.684 1 98.75 101 TYR B C 1
ATOM 1916 O O . TYR B 1 101 ? -10.016 2.787 6.734 1 98.75 101 TYR B O 1
ATOM 1924 N N . SER B 1 102 ? -8.383 3.611 5.305 1 98.75 102 SER B N 1
ATOM 1925 C CA . SER B 1 102 ? -7.328 3.391 6.289 1 98.75 102 SER B CA 1
ATOM 1926 C C . SER B 1 102 ? -7.547 4.242 7.535 1 98.75 102 SER B C 1
ATOM 1928 O O . SER B 1 102 ? -7.355 3.77 8.656 1 98.75 102 SER B O 1
ATOM 1930 N N . ALA B 1 103 ? -7.984 5.469 7.332 1 98.62 103 ALA B N 1
ATOM 1931 C CA . ALA B 1 103 ? -8.242 6.363 8.461 1 98.62 103 ALA B CA 1
ATOM 1932 C C . ALA B 1 103 ? -9.422 5.867 9.289 1 98.62 103 ALA B C 1
ATOM 1934 O O . ALA B 1 103 ? -9.273 5.59 10.484 1 98.62 103 ALA B O 1
ATOM 1935 N N . ILE B 1 104 ? -10.57 5.574 8.633 1 97.5 104 ILE B N 1
ATOM 1936 C CA . ILE B 1 104 ? -11.82 5.289 9.336 1 97.5 104 ILE B CA 1
ATOM 1937 C C . ILE B 1 104 ? -11.711 3.947 10.055 1 97.5 104 ILE B C 1
ATOM 1939 O O . ILE B 1 104 ? -12.164 3.805 11.188 1 97.5 104 ILE B O 1
ATOM 1943 N N . GLU B 1 105 ? -11.102 2.996 9.477 1 98.12 105 GLU B N 1
ATOM 1944 C CA . GLU B 1 105 ? -11.008 1.662 10.062 1 98.12 105 GLU B CA 1
ATOM 1945 C C . GLU B 1 105 ? -10.047 1.647 11.25 1 98.12 105 GLU B C 1
ATOM 1947 O O . GLU B 1 105 ? -10.016 0.683 12.016 1 98.12 105 GLU B O 1
ATOM 1952 N N . ASN B 1 106 ? -9.266 2.711 11.398 1 97.75 106 ASN B N 1
ATOM 1953 C CA . ASN B 1 106 ? -8.305 2.762 12.5 1 97.75 106 ASN B CA 1
ATOM 1954 C C . ASN B 1 106 ? -8.625 3.893 13.477 1 97.75 106 ASN B C 1
ATOM 1956 O O . ASN B 1 106 ? -7.766 4.324 14.234 1 97.75 106 ASN B O 1
ATOM 1960 N N . GLY B 1 107 ? -9.836 4.445 13.375 1 97.56 107 GLY B N 1
ATOM 1961 C CA . GLY B 1 107 ? -10.336 5.402 14.352 1 97.56 107 GLY B CA 1
ATOM 1962 C C . GLY B 1 107 ? -9.75 6.789 14.188 1 97.56 107 GLY B C 1
ATOM 1963 O O . GLY B 1 107 ? -9.727 7.582 15.133 1 97.56 107 GLY B O 1
ATOM 1964 N N . VAL B 1 108 ? -9.18 7.078 13.07 1 98.12 108 VAL B N 1
ATOM 1965 C CA . VAL B 1 108 ? -8.688 8.414 12.742 1 98.12 108 VAL B CA 1
ATOM 1966 C C . VAL B 1 108 ? -9.789 9.227 12.07 1 98.12 108 VAL B C 1
ATOM 1968 O O . VAL B 1 108 ? -10.344 8.797 11.047 1 98.12 108 VAL B O 1
ATOM 1971 N N . ARG B 1 109 ? -10.016 10.43 12.562 1 96.06 109 ARG B N 1
ATOM 1972 C CA . ARG B 1 109 ? -11.266 11.039 12.133 1 96.06 109 ARG B CA 1
ATOM 1973 C C . ARG B 1 109 ? -11.016 12.375 11.438 1 96.06 109 ARG B C 1
ATOM 1975 O O . ARG B 1 109 ? -11.945 13.156 11.227 1 96.06 109 ARG B O 1
ATOM 1982 N N . ILE B 1 110 ? -9.797 12.695 11.094 1 98.56 110 ILE B N 1
ATOM 1983 C CA . ILE B 1 110 ? -9.453 13.859 10.281 1 98.56 110 ILE B CA 1
ATOM 1984 C C . ILE B 1 110 ? -8.445 13.461 9.211 1 98.56 110 ILE B C 1
ATOM 1986 O O . ILE B 1 110 ? -7.496 12.719 9.484 1 98.56 110 ILE B O 1
ATOM 1990 N N . ILE B 1 111 ? -8.68 13.891 8.031 1 98.81 111 ILE B N 1
ATOM 1991 C CA . ILE B 1 111 ? -7.723 13.695 6.953 1 98.81 111 ILE B CA 1
ATOM 1992 C C . ILE B 1 111 ? -7.188 15.047 6.48 1 98.81 111 ILE B C 1
ATOM 1994 O O . ILE B 1 111 ? -7.961 15.977 6.242 1 98.81 111 ILE B O 1
ATOM 1998 N N . ILE B 1 112 ? -5.887 15.18 6.445 1 98.88 112 ILE B N 1
ATOM 1999 C CA . ILE B 1 112 ? -5.238 16.359 5.883 1 98.88 112 ILE B CA 1
ATOM 2000 C C . ILE B 1 112 ? -4.734 16.047 4.473 1 98.88 112 ILE B C 1
ATOM 2002 O O . ILE B 1 112 ? -3.949 15.117 4.281 1 98.88 112 ILE B O 1
ATOM 2006 N N . THR B 1 113 ? -5.211 16.766 3.496 1 98.81 113 THR B N 1
ATOM 2007 C CA . THR B 1 113 ? -4.863 16.578 2.092 1 98.81 113 THR B CA 1
ATOM 2008 C C . THR B 1 113 ? -4.898 17.891 1.334 1 98.81 113 THR B C 1
ATOM 2010 O O . THR B 1 113 ? -5.508 18.859 1.795 1 98.81 113 THR B O 1
ATOM 2013 N N . ARG B 1 114 ? -4.168 17.953 0.21 1 97.94 114 ARG B N 1
ATOM 2014 C CA . ARG B 1 114 ? -4.266 19.109 -0.682 1 97.94 114 ARG B CA 1
ATOM 2015 C C . ARG B 1 114 ? -5.445 18.953 -1.636 1 97.94 114 ARG B C 1
ATOM 2017 O O . ARG B 1 114 ? -5.855 19.922 -2.277 1 97.94 114 ARG B O 1
ATOM 2024 N N . ASN B 1 115 ? -5.945 17.734 -1.807 1 97.19 115 ASN B N 1
ATOM 2025 C CA . ASN B 1 115 ? -6.984 17.453 -2.791 1 97.19 115 ASN B CA 1
ATOM 2026 C C . ASN B 1 115 ? -8.328 17.156 -2.123 1 97.19 115 ASN B C 1
ATOM 2028 O O . ASN B 1 115 ? -8.945 16.125 -2.385 1 97.19 115 ASN B O 1
ATOM 2032 N N . GLN B 1 116 ? -8.805 18.125 -1.418 1 97.81 116 GLN B N 1
ATOM 2033 C CA . GLN B 1 116 ? -10.023 17.953 -0.635 1 97.81 116 GLN B CA 1
ATOM 2034 C C . GLN B 1 116 ? -11.203 17.594 -1.529 1 97.81 116 GLN B C 1
ATOM 2036 O O . GLN B 1 116 ? -12.062 16.797 -1.141 1 97.81 116 GLN B O 1
ATOM 2041 N N . LYS B 1 117 ? -11.227 18.125 -2.689 1 97 117 LYS B N 1
ATOM 2042 C CA . LYS B 1 117 ? -12.359 17.953 -3.604 1 97 117 LYS B CA 1
ATOM 2043 C C . LYS B 1 117 ? -12.531 16.484 -3.99 1 97 117 LYS B C 1
ATOM 2045 O O . LYS B 1 117 ? -13.633 16.062 -4.34 1 97 117 LYS B O 1
ATOM 2050 N N . ASP B 1 118 ? -11.438 15.688 -3.932 1 97 118 ASP B N 1
ATOM 2051 C CA . ASP B 1 118 ? -11.484 14.273 -4.305 1 97 118 ASP B CA 1
ATOM 2052 C C . ASP B 1 118 ? -12.094 13.43 -3.186 1 97 118 ASP B C 1
ATOM 2054 O O . ASP B 1 118 ? -12.367 12.242 -3.375 1 97 118 ASP B O 1
ATOM 2058 N N . PHE B 1 119 ? -12.367 14.086 -2.02 1 97.94 119 PHE B N 1
ATOM 2059 C CA . PHE B 1 119 ? -12.914 13.391 -0.859 1 97.94 119 PHE B CA 1
ATOM 2060 C C . PHE B 1 119 ? -14.352 13.812 -0.605 1 97.94 119 PHE B C 1
ATOM 2062 O O . PHE B 1 119 ? -14.773 13.938 0.546 1 97.94 119 PHE B O 1
ATOM 2069 N N . LYS B 1 120 ? -15.047 14.031 -1.646 1 94.38 120 LYS B N 1
ATOM 2070 C CA . LYS B 1 120 ? -16.422 14.531 -1.576 1 94.38 120 LYS B CA 1
ATOM 2071 C C . LYS B 1 120 ? -17.312 13.547 -0.828 1 94.38 120 LYS B C 1
ATOM 2073 O O . LYS B 1 120 ? -18.328 13.953 -0.24 1 94.38 120 LYS B O 1
ATOM 2078 N N . HIS B 1 121 ? -16.984 12.281 -0.74 1 92.25 121 HIS B N 1
ATOM 2079 C CA . HIS B 1 121 ? -17.828 11.258 -0.126 1 92.25 121 HIS B CA 1
ATOM 2080 C C . HIS B 1 121 ? -17.359 10.945 1.294 1 92.25 121 HIS B C 1
ATOM 2082 O O . HIS B 1 121 ? -17.859 10.008 1.919 1 92.25 121 HIS B O 1
ATOM 2088 N N . SER B 1 122 ? -16.422 11.75 1.771 1 96.62 122 SER B N 1
ATOM 2089 C CA . SER B 1 122 ? -15.898 11.523 3.115 1 96.62 122 SER B CA 1
ATOM 2090 C C . SER B 1 122 ? -16.953 11.859 4.176 1 96.62 122 SER B C 1
ATOM 2092 O O . SER B 1 122 ? -17.703 12.828 4.031 1 96.62 122 SER B O 1
ATOM 2094 N N . LYS B 1 123 ? -17 11.109 5.215 1 96.44 123 LYS B N 1
ATOM 2095 C CA . LYS B 1 123 ? -17.875 11.352 6.352 1 96.44 123 LYS B CA 1
ATOM 2096 C C . LYS B 1 123 ? -17.125 11.977 7.516 1 96.44 123 LYS B C 1
ATOM 2098 O O . LYS B 1 123 ? -17.688 12.172 8.594 1 96.44 123 LYS B O 1
ATOM 2103 N N . ILE B 1 124 ? -15.914 12.18 7.371 1 97.75 124 ILE B N 1
ATOM 2104 C CA . ILE B 1 124 ? -15.078 12.844 8.367 1 97.75 124 ILE B CA 1
ATOM 2105 C C . ILE B 1 124 ? -14.484 14.117 7.777 1 97.75 124 ILE B C 1
ATOM 2107 O O . ILE B 1 124 ? -14.422 14.273 6.555 1 97.75 124 ILE B O 1
ATOM 2111 N N . PRO B 1 125 ? -14.039 15.031 8.633 1 97.88 125 PRO B N 1
ATOM 2112 C CA . PRO B 1 125 ? -13.445 16.266 8.125 1 97.88 125 PRO B CA 1
ATOM 2113 C C . PRO B 1 125 ? -12.219 16.016 7.254 1 97.88 125 PRO B C 1
ATOM 2115 O O . PRO B 1 125 ? -11.375 15.188 7.594 1 97.88 125 PRO B O 1
ATOM 2118 N N . VAL B 1 126 ? -12.195 16.609 6.137 1 98.69 126 VAL B N 1
ATOM 2119 C CA . VAL B 1 126 ? -11.062 16.641 5.219 1 98.69 126 VAL B CA 1
ATOM 2120 C C . VAL B 1 126 ? -10.586 18.094 5.047 1 98.69 126 VAL B C 1
ATOM 2122 O O . VAL B 1 126 ? -11.32 18.938 4.535 1 98.69 126 VAL B O 1
ATOM 2125 N N . LEU B 1 127 ? -9.352 18.375 5.488 1 98.56 127 LEU B N 1
ATOM 2126 C CA . LEU B 1 127 ? -8.836 19.734 5.547 1 98.56 127 LEU B CA 1
ATOM 2127 C C . LEU B 1 127 ? -7.473 19.828 4.871 1 98.56 127 LEU B C 1
ATOM 2129 O O . LEU B 1 127 ? -6.773 18.828 4.742 1 98.56 127 LEU B O 1
ATOM 2133 N N . SER B 1 128 ? -7.184 21.016 4.402 1 98.31 128 SER B N 1
ATOM 2134 C CA . SER B 1 128 ? -5.785 21.281 4.086 1 98.31 128 SER B CA 1
ATOM 2135 C C . SER B 1 128 ? -4.969 21.531 5.348 1 98.31 128 SER B C 1
ATOM 2137 O O . SER B 1 128 ? -5.527 21.797 6.41 1 98.31 128 SER B O 1
ATOM 2139 N N . ALA B 1 129 ? -3.645 21.375 5.172 1 98.31 129 ALA B N 1
ATOM 2140 C CA . ALA B 1 129 ? -2.801 21.719 6.316 1 98.31 129 ALA B CA 1
ATOM 2141 C C . ALA B 1 129 ? -3.047 23.141 6.777 1 98.31 129 ALA B C 1
ATOM 2143 O O . ALA B 1 129 ? -3.146 23.406 7.98 1 98.31 129 ALA B O 1
ATOM 2144 N N . LYS B 1 130 ? -3.172 24.031 5.832 1 97.44 130 LYS B N 1
ATOM 2145 C CA . LYS B 1 130 ? -3.406 25.438 6.129 1 97.44 130 LYS B CA 1
ATOM 2146 C C . LYS B 1 130 ? -4.699 25.625 6.922 1 97.44 130 LYS B C 1
ATOM 2148 O O . LYS B 1 130 ? -4.719 26.344 7.922 1 97.44 130 LYS B O 1
ATOM 2153 N N . GLU B 1 131 ? -5.734 25.047 6.43 1 98 131 GLU B N 1
ATOM 2154 C CA . GLU B 1 131 ? -7.023 25.156 7.113 1 98 131 GLU B CA 1
ATOM 2155 C C . GLU B 1 131 ? -6.938 24.609 8.531 1 98 131 GLU B C 1
ATOM 2157 O O . GLU B 1 131 ? -7.453 25.219 9.469 1 98 131 GLU B O 1
ATOM 2162 N N . TYR B 1 132 ? -6.363 23.438 8.734 1 98.06 132 TYR B N 1
ATOM 2163 C CA . TYR B 1 132 ? -6.262 22.812 10.039 1 98.06 132 TYR B CA 1
ATOM 2164 C C . TYR B 1 132 ? -5.473 23.688 11.008 1 98.06 132 TYR B C 1
ATOM 2166 O O . TYR B 1 132 ? -5.879 23.875 12.156 1 98.06 132 TYR B O 1
ATOM 2174 N N . LEU B 1 133 ? -4.312 24.203 10.516 1 97.06 133 LEU B N 1
ATOM 2175 C CA . LEU B 1 133 ? -3.436 25.031 11.336 1 97.06 133 LEU B CA 1
ATOM 2176 C C . LEU B 1 133 ? -4.121 26.328 11.719 1 97.06 133 LEU B C 1
ATOM 2178 O O . LEU B 1 133 ? -3.883 26.875 12.797 1 97.06 133 LEU B O 1
ATOM 2182 N N . GLY B 1 134 ? -4.926 26.781 10.828 1 94.62 134 GLY B N 1
ATOM 2183 C CA . GLY B 1 134 ? -5.684 27.984 11.109 1 94.62 134 GLY B CA 1
ATOM 2184 C C . GLY B 1 134 ? -6.734 27.797 12.18 1 94.62 134 GLY B C 1
ATOM 2185 O O . GLY B 1 134 ? -7.09 28.734 12.891 1 94.62 134 GLY B O 1
ATOM 2186 N N . MET B 1 135 ? -7.23 26.625 12.305 1 89.44 135 MET B N 1
ATOM 2187 C CA . MET B 1 135 ? -8.242 26.297 13.32 1 89.44 135 MET B CA 1
ATOM 2188 C C . MET B 1 135 ? -7.605 26.172 14.695 1 89.44 135 MET B C 1
ATOM 2190 O O . MET B 1 135 ? -8.266 26.406 15.711 1 89.44 135 MET B O 1
ATOM 2194 N N . LYS B 1 136 ? -6.461 25.688 14.859 1 78.12 136 LYS B N 1
ATOM 2195 C CA . LYS B 1 136 ? -5.77 25.438 16.125 1 78.12 136 LYS B CA 1
ATOM 2196 C C . LYS B 1 136 ? -5.219 26.75 16.703 1 78.12 136 LYS B C 1
ATOM 2198 O O . L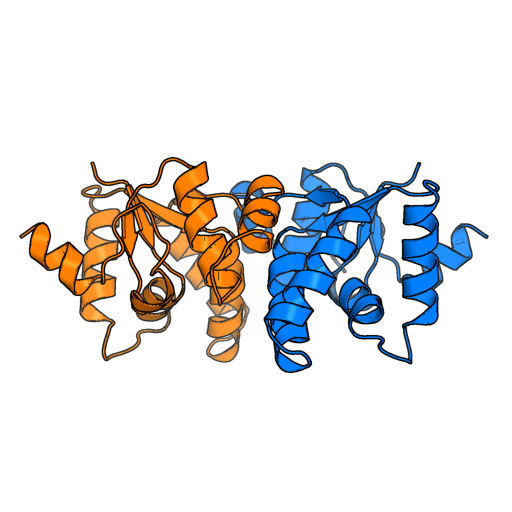YS B 1 136 ? -4.98 26.844 17.906 1 78.12 136 LYS B O 1
ATOM 2203 N N . GLY B 1 137 ? -4.949 27.688 15.867 1 62.66 137 GLY B N 1
ATOM 2204 C CA . GLY B 1 137 ? -4.535 28.984 16.375 1 62.66 137 GLY B CA 1
ATOM 2205 C C . GLY B 1 137 ? -5.691 29.812 16.891 1 62.66 137 GLY B C 1
ATOM 2206 O O . GLY B 1 137 ? -6.855 29.531 16.578 1 62.66 137 GLY B O 1
#

Foldseek 3Di:
DAFEEEALVLVCCCLVVVPVRNVLSVVVLVCLVVVVYAYEYEPVSLVVQLVVVCVVPPNVVSVVSSVVVCVSHHYQYQDPVQQVQLVPDPQPDSSVSSSQSSCVVVVHAEYEDPCVVSCPVHPGHYYHSVRVVVVVD/DAEEEEALVLVCCCLVVVPVRNVLSVVVLVCLVVVVYAYEYEPVSLVVQLVVVCVVPPNVVSVVSSVVVCVSHHYQYQDPVQQVQLVPDPQPDSSVSSSQSSCVVVVHAEYEDPCVVSCPVHPGHYYHSVRVVVVVD

Sequence (274 aa):
MNRILVDTNVVLDLLGKRKSFLKEAQELFTLGDKGKVKLFVSALTFANTYYILSQQLKVSSARKVLRQFKVLVEVVPMDDKVIELALDSEFKDFEDAIQYYSAIENGVRIIITRNQKDFKHSKIPVLSAKEYLGMKGMNRILVDTNVVLDLLGKRKSFLKEAQELFTLGDKGKVKLFVSALTFANTYYILSQQLKVSSARKVLRQFKVLVEVVPMDDKVIELALDSEFKDFEDAIQYYSAIENGVRIIITRNQKDFKHSKIPVLSAKEYLGMKG